Protein AF-F4L1A2-F1 (afdb_monomer_lite)

Organism: Haliscomenobacter hydrossis (strain ATCC 27775 / DSM 1100 / LMG 10767 / O) (NCBI:txid760192)

Radius of gyration: 23.1 Å; chains: 1; bounding box: 60×43×62 Å

InterPro domains:
  IPR025459 Domain of unknown function DUF4279 [PF14106] (133-249)

Foldseek 3Di:
DPQPPFFLVLLVLLLVPPPDDDLLSLLSVLQSQLLVLPPDPCSGTPVVVVVVQCVVQNVVRPCVVPDDPPPVPDVVCVSNVRSVVSLNVSQVSCCVPPVDNHSCVSVVVSSVVSSVVLLLVVPDDARAQWKKKKKKKKDLPDDQVRCCVLQVDQASDWDFDPDDPVPRRTIIMGMHMDGIGGADQQAVRLVVVVVVCVVRLVSLLVVCVVPVRIAIEIEIEHEYAPVRPDHDDDPVSVVSCVSSVYHYHYDYHYD

Secondary structure (DSSP, 8-state):
---S--BHHHHHHHHHT--S--HHHHHHHHHHHHHHT--STTTTBHHHHHHHHHHHHTTTTGGGGS--------TT-HHHHHHHHHHHHHHHHHHHHHS---HHHHHHHHHHHHHHHHHHGGGSPPPTTEEEEEEEEEESS--HHHHHHHH----SEES--S---TT-PPPEEEEEEPPPEES--HHHHHHHHHHHHGGGHHHHHHHHHH-TT-EEEEEEEEEE-GGG------HHHHHHHHHTT-EEEEEEEE-

pLDDT: mean 78.89, std 15.62, range [36.59, 96.88]

Sequence (255 aa):
MTRKISTFRSLMLLVDQDESDHVLKDIALLFESALRDWPTDNSRDIVKCIQEFKGYFGDPFTFVDGRIINIVEAPDWSWRGESGAALTEMIELSIKHYGTADFDAIVGRVLSHYEQKFLLTSKQKPISSTGFAGFDLCSSTLTKADYVQWLGLEPDEFGGTDNTEFDGTKTTIWSIRTPMTLNTVSANLIRRIVNRLVPIKDRLIALKQAHPDLNAELEVVLWSNPLDLYIDMDNETLLFLAEIGAQFRSEMFTI

Structure (mmCIF, N/CA/C/O backbone):
data_AF-F4L1A2-F1
#
_entry.id   AF-F4L1A2-F1
#
loop_
_atom_site.group_PDB
_atom_site.id
_atom_site.type_symbol
_atom_site.label_atom_id
_atom_site.label_alt_id
_atom_site.label_comp_id
_atom_site.label_asym_id
_atom_site.label_entity_id
_atom_site.label_seq_id
_atom_site.pdbx_PDB_ins_code
_atom_site.Cartn_x
_atom_site.Cartn_y
_atom_site.Cartn_z
_atom_site.occupancy
_atom_site.B_iso_or_equiv
_atom_site.auth_seq_id
_atom_site.auth_comp_id
_atom_site.auth_asym_id
_atom_site.auth_atom_id
_atom_site.pdbx_PDB_model_num
ATOM 1 N N . MET A 1 1 ? -16.389 0.750 -5.458 1.00 36.59 1 MET A N 1
ATOM 2 C CA . MET A 1 1 ? -14.973 0.377 -5.248 1.00 36.59 1 MET A CA 1
ATOM 3 C C . MET A 1 1 ? -14.901 -0.523 -4.033 1.00 36.59 1 MET A C 1
ATOM 5 O O . MET A 1 1 ? -15.542 -0.210 -3.038 1.00 36.59 1 MET A O 1
ATOM 9 N N . THR A 1 2 ? -14.182 -1.636 -4.117 1.00 50.00 2 THR A N 1
ATOM 10 C CA . THR A 1 2 ? -13.898 -2.490 -2.956 1.00 50.00 2 THR A CA 1
ATOM 11 C C . THR A 1 2 ? -12.942 -1.737 -2.031 1.00 50.00 2 THR A C 1
ATOM 13 O O . THR A 1 2 ? -11.875 -1.332 -2.494 1.00 50.00 2 THR A O 1
ATOM 16 N N . ARG A 1 3 ? -13.329 -1.499 -0.770 1.00 60.81 3 ARG A N 1
ATOM 17 C CA . ARG A 1 3 ? -12.456 -0.828 0.211 1.00 60.81 3 ARG A CA 1
ATOM 18 C C . ARG A 1 3 ? -11.231 -1.700 0.496 1.00 60.81 3 ARG A C 1
ATOM 20 O O . ARG A 1 3 ? -11.361 -2.917 0.625 1.00 60.81 3 ARG A O 1
ATOM 27 N N . LYS A 1 4 ? -10.049 -1.085 0.550 1.00 63.38 4 LYS A N 1
ATOM 28 C CA . LYS A 1 4 ? -8.771 -1.752 0.848 1.00 63.38 4 LYS A CA 1
ATOM 29 C C . LYS A 1 4 ? -8.533 -1.834 2.352 1.00 63.38 4 LYS A C 1
ATOM 31 O O . LYS A 1 4 ? -7.971 -2.823 2.815 1.00 63.38 4 LYS A O 1
ATOM 36 N N . ILE A 1 5 ? -9.017 -0.851 3.112 1.00 74.06 5 ILE A N 1
ATOM 37 C CA . ILE A 1 5 ? -9.048 -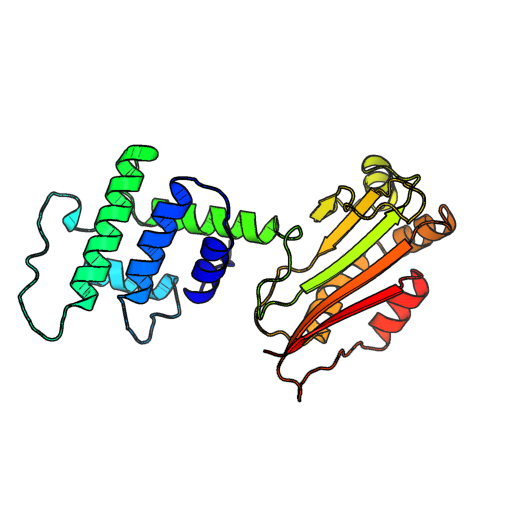0.914 4.573 1.00 74.06 5 ILE A CA 1
ATOM 38 C C . ILE A 1 5 ? -10.380 -1.542 4.990 1.00 74.06 5 ILE A C 1
ATOM 40 O O . ILE A 1 5 ? -11.441 -0.931 4.875 1.00 74.06 5 ILE A O 1
ATOM 44 N N . SER A 1 6 ? -10.319 -2.791 5.449 1.00 75.81 6 SER A N 1
ATOM 45 C CA . SER A 1 6 ? -11.481 -3.540 5.954 1.00 75.81 6 SER A CA 1
ATOM 46 C C . SER A 1 6 ? -11.332 -3.973 7.411 1.00 75.81 6 SER A C 1
ATOM 48 O O . SER A 1 6 ? -12.318 -4.368 8.026 1.00 75.81 6 SER A O 1
ATOM 50 N N . THR A 1 7 ? -10.127 -3.865 7.986 1.00 78.44 7 THR A N 1
ATOM 51 C CA . THR A 1 7 ? -9.857 -4.309 9.357 1.00 78.44 7 THR A CA 1
ATOM 52 C C . THR A 1 7 ? -9.378 -3.180 10.252 1.00 78.44 7 THR A C 1
ATOM 54 O O . THR A 1 7 ? -8.638 -2.306 9.798 1.00 78.44 7 THR A O 1
ATOM 57 N N . PHE A 1 8 ? -9.753 -3.242 11.533 1.00 80.19 8 PHE A N 1
ATOM 58 C CA . PHE A 1 8 ? -9.309 -2.300 12.567 1.00 80.19 8 PHE A CA 1
ATOM 59 C C . PHE A 1 8 ? -7.779 -2.184 12.599 1.00 80.19 8 PHE A C 1
ATOM 61 O O . PHE A 1 8 ? -7.233 -1.087 12.562 1.00 80.19 8 PHE A O 1
ATOM 68 N N . ARG A 1 9 ? -7.078 -3.325 12.551 1.00 72.31 9 ARG A N 1
ATOM 69 C CA . ARG A 1 9 ? -5.610 -3.370 12.569 1.00 72.31 9 ARG A CA 1
ATOM 70 C C . ARG A 1 9 ? -4.984 -2.641 11.378 1.00 72.31 9 ARG A C 1
ATOM 72 O O . ARG A 1 9 ? -3.946 -2.015 11.539 1.00 72.31 9 ARG A O 1
ATOM 79 N N . SER A 1 10 ? -5.589 -2.736 10.192 1.00 75.12 10 SER A N 1
ATOM 80 C CA . SER A 1 10 ? -5.097 -2.023 9.008 1.00 75.12 10 SER A CA 1
ATOM 81 C C . SER A 1 10 ? -5.222 -0.510 9.157 1.00 75.12 10 SER A C 1
ATOM 83 O O . SER A 1 10 ? -4.332 0.195 8.705 1.00 75.12 10 SER A O 1
ATOM 85 N N . LEU A 1 11 ? -6.302 -0.021 9.773 1.00 83.81 11 LEU A N 1
ATOM 86 C CA . LEU A 1 11 ? -6.476 1.407 10.034 1.00 83.81 11 LEU A CA 1
ATOM 87 C C . LEU A 1 11 ? -5.467 1.902 11.082 1.00 83.81 11 LEU A C 1
ATOM 89 O O . LEU A 1 11 ? -4.688 2.792 10.762 1.00 83.81 11 LEU A O 1
ATOM 93 N N . MET A 1 12 ? -5.396 1.220 12.232 1.00 82.62 12 MET A N 1
ATOM 94 C CA . MET A 1 12 ? -4.475 1.520 13.342 1.00 82.62 12 MET A CA 1
ATOM 95 C C . MET A 1 12 ? -3.031 1.701 12.886 1.00 82.62 12 MET A C 1
ATOM 97 O O . MET A 1 12 ? -2.395 2.711 13.163 1.00 82.62 12 MET A O 1
ATOM 101 N N . LEU A 1 13 ? -2.530 0.753 12.092 1.00 75.38 13 LEU A N 1
ATOM 102 C CA . LEU A 1 13 ? -1.166 0.831 11.575 1.00 75.38 13 LEU A CA 1
ATOM 103 C C . LEU A 1 13 ? -0.931 2.063 10.691 1.00 75.38 13 LEU A C 1
ATOM 105 O O . LEU A 1 13 ? 0.159 2.620 10.713 1.00 75.38 13 LEU A O 1
ATOM 109 N N . LEU A 1 14 ? -1.920 2.484 9.900 1.00 78.75 14 LEU A N 1
ATOM 110 C CA . LEU A 1 14 ? -1.773 3.622 8.991 1.00 78.75 14 LEU A CA 1
ATOM 111 C C . LEU A 1 14 ? -1.832 4.963 9.721 1.00 78.75 14 LEU A C 1
ATOM 113 O O . LEU A 1 14 ? -1.151 5.904 9.314 1.00 78.75 14 LEU A O 1
ATOM 117 N N . VAL A 1 15 ? -2.626 5.046 10.787 1.00 84.75 15 VAL A N 1
ATOM 118 C CA . VAL A 1 15 ? -2.729 6.241 11.630 1.00 84.75 15 VAL A CA 1
ATOM 119 C C . VAL A 1 15 ? -1.498 6.388 12.524 1.00 84.75 15 VAL A C 1
ATOM 121 O O . VAL A 1 15 ? -0.966 7.492 12.634 1.00 84.75 15 VAL A O 1
ATOM 124 N N . ASP A 1 16 ? -0.983 5.294 13.094 1.00 78.12 16 ASP A N 1
ATOM 125 C CA . ASP A 1 16 ? 0.233 5.302 13.925 1.00 78.12 16 ASP A CA 1
ATOM 126 C C . ASP A 1 16 ? 1.466 5.808 13.157 1.00 78.12 16 ASP A C 1
ATOM 128 O O . ASP A 1 16 ? 2.334 6.478 13.717 1.00 78.12 16 ASP A O 1
ATOM 132 N N . GLN A 1 17 ? 1.541 5.513 11.859 1.00 70.62 17 GLN A N 1
ATOM 133 C CA . GLN A 1 17 ? 2.626 5.959 10.977 1.00 70.62 17 GLN A CA 1
ATOM 134 C C . GLN A 1 17 ? 2.462 7.371 10.433 1.00 70.62 17 GLN A C 1
ATOM 136 O O . GLN A 1 17 ? 3.354 7.909 9.770 1.00 70.62 17 GLN A O 1
ATOM 141 N N . ASP A 1 18 ? 1.306 7.972 10.665 1.00 77.81 18 ASP A N 1
ATOM 142 C CA . ASP A 1 18 ? 1.049 9.322 10.238 1.00 77.81 18 ASP A CA 1
ATOM 143 C C . ASP A 1 18 ? 1.837 10.315 11.096 1.00 77.81 18 ASP A C 1
ATOM 145 O O . ASP A 1 18 ? 1.365 10.761 12.132 1.00 77.81 18 ASP A O 1
ATOM 149 N N . GLU A 1 19 ? 3.042 10.702 10.684 1.00 77.75 19 GLU A N 1
ATOM 150 C CA . GLU A 1 19 ? 3.820 11.713 11.416 1.00 77.75 19 GLU A CA 1
ATOM 151 C C . GLU A 1 19 ? 3.272 13.141 11.250 1.00 77.75 19 GLU A C 1
ATOM 153 O O . GLU A 1 19 ? 3.708 14.053 11.954 1.00 77.75 19 GLU A O 1
ATOM 158 N N . SER A 1 20 ? 2.324 13.361 10.330 1.00 77.31 20 SER A N 1
ATOM 159 C CA . SER A 1 20 ? 1.751 14.687 10.126 1.00 77.31 20 SER A CA 1
ATOM 160 C C . SER A 1 20 ? 0.711 15.026 11.188 1.00 77.31 20 SER A C 1
ATOM 162 O O . SER A 1 20 ? -0.132 14.213 11.562 1.00 77.31 20 SER A O 1
ATOM 164 N N . ASP A 1 21 ? 0.777 16.267 11.659 1.00 84.44 21 ASP A N 1
ATOM 165 C CA . ASP A 1 21 ? -0.201 16.835 12.574 1.00 84.44 21 ASP A CA 1
ATOM 166 C C . ASP A 1 21 ? -1.349 17.454 11.767 1.00 84.44 21 ASP A C 1
ATOM 168 O O . ASP A 1 21 ? -1.186 18.481 11.098 1.00 84.44 21 ASP A O 1
ATOM 172 N N . HIS A 1 22 ? -2.500 16.780 11.756 1.00 89.88 22 HIS A N 1
ATOM 173 C CA . HIS A 1 22 ? -3.708 17.276 11.113 1.00 89.88 22 HIS A CA 1
ATOM 174 C C . HIS A 1 22 ? -4.974 16.704 11.750 1.00 89.88 22 HIS A C 1
ATOM 176 O O . HIS A 1 22 ? -5.036 15.535 12.122 1.00 89.88 22 HIS A O 1
ATOM 182 N N . VAL A 1 23 ? -6.048 17.494 11.728 1.00 93.94 23 VAL A N 1
ATOM 183 C CA . VAL A 1 23 ? -7.336 17.161 12.364 1.00 93.94 23 VAL A CA 1
ATOM 184 C C . VAL A 1 23 ? -7.906 15.810 11.922 1.00 93.94 23 VAL A C 1
ATOM 186 O O . VAL A 1 23 ? -8.538 15.109 12.704 1.00 93.94 23 VAL A O 1
ATOM 189 N N . LEU A 1 24 ? -7.684 15.398 10.670 1.00 94.12 24 LEU A N 1
ATOM 190 C CA . LEU A 1 24 ? -8.191 14.110 10.191 1.00 94.12 24 LEU A CA 1
ATOM 191 C C . LEU A 1 24 ? -7.527 12.906 10.886 1.00 94.12 24 LEU A C 1
ATOM 193 O O . LEU A 1 24 ? -8.138 11.842 10.944 1.00 94.12 24 LEU A O 1
ATOM 197 N N . LYS A 1 25 ? -6.321 13.088 11.440 1.00 94.06 25 LYS A N 1
ATOM 198 C CA . LYS A 1 25 ? -5.608 12.084 12.233 1.00 94.06 25 LYS A CA 1
ATOM 199 C C . LYS A 1 25 ? -6.257 11.965 13.605 1.00 94.06 25 LYS A C 1
ATOM 201 O O . LYS A 1 25 ? -6.551 10.858 14.028 1.00 94.06 25 LYS A O 1
ATOM 206 N N . ASP A 1 26 ? -6.577 13.089 14.242 1.00 95.88 26 ASP A N 1
ATOM 207 C CA . ASP A 1 26 ? -7.299 13.109 15.521 1.00 95.88 26 ASP A CA 1
ATOM 208 C C . ASP A 1 26 ? -8.668 12.423 15.401 1.00 95.88 26 ASP A C 1
ATOM 210 O O . ASP A 1 26 ? -9.024 11.573 16.213 1.00 95.88 26 ASP A O 1
ATOM 214 N N . ILE A 1 27 ? -9.408 12.713 14.323 1.00 96.69 27 ILE A N 1
ATOM 215 C CA . ILE A 1 27 ? -10.672 12.029 14.002 1.00 96.69 27 ILE A CA 1
ATOM 216 C C . ILE A 1 27 ? -10.451 10.517 13.827 1.00 96.69 27 ILE A C 1
ATOM 218 O O . ILE A 1 27 ? -11.267 9.719 14.287 1.00 96.69 27 ILE A O 1
ATOM 222 N N . ALA A 1 28 ? -9.365 10.106 13.169 1.00 94.88 28 ALA A N 1
ATOM 223 C CA . ALA A 1 28 ? -9.060 8.694 12.964 1.00 94.88 28 ALA A CA 1
ATOM 224 C C . ALA A 1 28 ? -8.672 7.977 14.268 1.00 94.88 28 ALA A C 1
ATOM 226 O O . ALA A 1 28 ? -9.163 6.878 14.511 1.00 94.88 28 ALA A O 1
ATOM 227 N N . LEU A 1 29 ? -7.888 8.618 15.140 1.00 94.44 29 LEU A N 1
ATOM 228 C CA . LEU A 1 29 ? -7.539 8.107 16.470 1.00 94.44 29 LEU A CA 1
ATOM 229 C C . LEU A 1 29 ? -8.781 7.919 17.355 1.00 94.44 29 LEU A C 1
ATOM 231 O O . LEU A 1 29 ? -8.894 6.918 18.064 1.00 94.44 29 LEU A O 1
ATOM 235 N N . LEU A 1 30 ? -9.744 8.843 17.283 1.00 95.31 30 LEU A N 1
ATOM 236 C CA . LEU A 1 30 ? -11.030 8.707 17.975 1.00 95.31 30 LEU A CA 1
ATOM 237 C C . LEU A 1 30 ? -11.838 7.526 17.426 1.00 95.31 30 LEU A C 1
ATOM 239 O O . LEU A 1 30 ? -12.376 6.730 18.197 1.00 95.31 30 LEU A O 1
ATOM 243 N N . PHE A 1 31 ? -11.870 7.355 16.102 1.00 94.50 31 PHE A N 1
ATOM 244 C CA . PHE A 1 31 ? -12.521 6.198 15.490 1.00 94.50 31 PHE A CA 1
ATOM 245 C C . PHE A 1 31 ? -11.855 4.875 15.900 1.00 94.50 31 PHE A C 1
ATOM 247 O O . PHE A 1 31 ? -12.540 3.895 16.187 1.00 94.50 31 PHE A O 1
ATOM 254 N N . GLU A 1 32 ? -10.527 4.841 15.990 1.00 91.62 32 GLU A N 1
ATOM 255 C CA . GLU A 1 32 ? -9.784 3.678 16.475 1.00 91.62 32 GLU A CA 1
ATOM 256 C C . GLU A 1 32 ? -10.046 3.365 17.938 1.00 91.62 32 GLU A C 1
ATOM 258 O O . GLU A 1 32 ? -10.203 2.190 18.270 1.00 91.62 32 GLU A O 1
ATOM 263 N N . SER A 1 33 ? -10.135 4.380 18.805 1.00 89.56 33 SER A N 1
ATOM 264 C CA . SER A 1 33 ? -10.542 4.151 20.193 1.00 89.56 33 SER A CA 1
ATOM 265 C C . SER A 1 33 ? -11.932 3.542 20.238 1.00 89.56 33 SER A C 1
ATOM 267 O O . SER A 1 33 ? -12.116 2.508 20.868 1.00 89.56 33 SER A O 1
ATOM 269 N N . ALA A 1 34 ? -12.879 4.090 19.472 1.00 90.12 34 ALA A N 1
ATOM 270 C CA . ALA A 1 34 ? -14.227 3.546 19.415 1.00 90.12 34 ALA A CA 1
ATOM 271 C C . ALA A 1 34 ? -14.256 2.074 18.985 1.00 90.12 34 ALA A C 1
ATOM 273 O O . ALA A 1 34 ? -15.012 1.292 19.557 1.00 90.12 34 ALA A O 1
ATOM 274 N N . LEU A 1 35 ? -13.437 1.687 18.001 1.00 88.88 35 LEU A N 1
ATOM 275 C CA . LEU A 1 35 ? -13.317 0.302 17.537 1.00 88.88 35 LEU A CA 1
ATOM 276 C C . LEU A 1 35 ? -12.639 -0.609 18.572 1.00 88.88 35 LEU A C 1
ATOM 278 O O . LEU A 1 35 ? -13.077 -1.741 18.767 1.00 88.88 35 LEU A O 1
ATOM 282 N N . ARG A 1 36 ? -11.583 -0.127 19.235 1.00 85.25 36 ARG A N 1
ATOM 283 C CA . ARG A 1 36 ? -10.849 -0.857 20.281 1.00 85.25 36 ARG A CA 1
ATOM 284 C C . ARG A 1 36 ? -11.723 -1.122 21.502 1.00 85.25 36 ARG A C 1
ATOM 286 O O . ARG A 1 36 ? -11.714 -2.232 22.030 1.00 85.25 36 ARG A O 1
ATOM 293 N N . ASP A 1 37 ? -12.499 -0.122 21.895 1.00 82.62 37 ASP A N 1
ATOM 294 C CA . ASP A 1 37 ? -13.394 -0.166 23.046 1.00 82.62 37 ASP A CA 1
ATOM 295 C C . ASP A 1 37 ? -14.724 -0.860 22.682 1.00 82.62 37 ASP A C 1
ATOM 297 O O . ASP A 1 37 ? -15.662 -0.876 23.467 1.00 82.62 37 ASP A O 1
ATOM 301 N N . TRP A 1 38 ? -14.830 -1.484 21.500 1.00 85.00 38 TRP A N 1
ATOM 302 C CA . TRP A 1 38 ? -15.988 -2.275 21.075 1.00 85.00 38 TRP A CA 1
ATOM 303 C C . TRP A 1 38 ? -15.630 -3.766 20.910 1.00 85.00 38 TRP A C 1
ATOM 305 O O . TRP A 1 38 ? -15.553 -4.266 19.784 1.00 85.00 38 TRP A O 1
ATOM 315 N N . PRO A 1 39 ? -15.389 -4.509 22.014 1.00 71.00 39 PRO A N 1
ATOM 316 C CA . PRO A 1 39 ? -14.901 -5.889 22.003 1.00 71.00 39 PRO A CA 1
ATOM 317 C C . PRO A 1 39 ? -15.992 -6.904 21.618 1.00 71.00 39 PRO A C 1
ATOM 319 O O . PRO A 1 39 ? -16.377 -7.765 22.408 1.00 71.00 39 PRO A O 1
ATOM 322 N N . THR A 1 40 ? -16.503 -6.818 20.392 1.00 74.12 40 THR A N 1
ATOM 323 C CA . THR A 1 40 ? -17.384 -7.834 19.803 1.00 74.12 40 THR A CA 1
ATOM 324 C C . THR A 1 40 ? -16.583 -8.830 18.966 1.00 74.12 40 THR A C 1
ATOM 326 O O . THR A 1 40 ? -15.440 -8.571 18.574 1.00 74.12 40 THR A O 1
ATOM 329 N N . ASP A 1 41 ? -17.187 -9.973 18.630 1.00 69.06 41 ASP A N 1
ATOM 330 C CA . ASP A 1 41 ? -16.589 -10.958 17.712 1.00 69.06 41 ASP A CA 1
ATOM 331 C C . ASP A 1 41 ? -16.263 -10.351 16.334 1.00 69.06 41 ASP A C 1
ATOM 333 O O . ASP A 1 41 ? -15.411 -10.850 15.594 1.00 69.06 41 ASP A O 1
ATOM 337 N N . ASN A 1 42 ? -16.919 -9.235 16.004 1.00 72.12 42 ASN A N 1
ATOM 338 C CA . ASN A 1 42 ? -16.740 -8.485 14.774 1.00 72.12 42 ASN A CA 1
ATOM 339 C C . ASN A 1 42 ? -15.735 -7.331 14.886 1.00 72.12 42 ASN A C 1
ATOM 341 O O . ASN A 1 42 ? -15.447 -6.730 13.857 1.00 72.12 42 ASN A O 1
ATOM 345 N N . SER A 1 43 ? -15.139 -7.077 16.061 1.00 63.31 43 SER A N 1
ATOM 346 C CA . SER A 1 43 ? -14.162 -5.997 16.339 1.00 63.31 43 SER A CA 1
ATOM 347 C C . SER A 1 43 ? -13.007 -5.891 15.333 1.00 63.31 43 SER A C 1
ATOM 349 O O . SER A 1 43 ? -12.373 -4.848 15.179 1.00 63.31 43 SER A O 1
ATOM 351 N N . ARG A 1 44 ? -12.723 -6.979 14.611 1.00 71.06 44 ARG A N 1
ATOM 352 C CA . ARG A 1 44 ? -11.692 -7.032 13.572 1.00 71.06 44 ARG A CA 1
ATOM 353 C C . ARG A 1 44 ? -12.136 -6.474 12.222 1.00 71.06 44 ARG A C 1
ATOM 355 O O . ARG A 1 44 ? -11.259 -6.130 11.439 1.00 71.06 44 ARG A O 1
ATOM 362 N N . ASP A 1 45 ? -13.431 -6.400 11.935 1.00 82.94 45 ASP A N 1
ATOM 363 C CA . ASP A 1 45 ? -14.010 -5.976 10.656 1.00 82.94 45 ASP A CA 1
ATOM 364 C C . ASP A 1 45 ? -14.726 -4.631 10.825 1.00 82.94 45 ASP A C 1
ATOM 366 O O . ASP A 1 45 ? -15.772 -4.532 11.467 1.00 82.94 45 ASP A O 1
ATOM 370 N N . ILE A 1 46 ? -14.166 -3.587 10.214 1.00 86.88 46 ILE A N 1
ATOM 371 C CA . ILE A 1 46 ? -14.666 -2.215 10.357 1.00 86.88 46 ILE A CA 1
ATOM 372 C C . ILE A 1 46 ? -16.099 -2.088 9.834 1.00 86.88 46 ILE A C 1
ATOM 374 O O . ILE A 1 46 ? -16.905 -1.372 10.423 1.00 86.88 46 ILE A O 1
ATOM 378 N N . VAL A 1 47 ? -16.440 -2.781 8.744 1.00 86.69 47 VAL A N 1
ATOM 379 C CA . VAL A 1 47 ? -17.777 -2.685 8.141 1.00 86.69 47 VAL A CA 1
ATOM 380 C C . VAL A 1 47 ? -18.818 -3.271 9.084 1.00 86.69 47 VAL A C 1
ATOM 382 O O . VAL A 1 47 ? -19.889 -2.690 9.257 1.00 86.69 47 VAL A O 1
ATOM 385 N N . LYS A 1 48 ? -18.492 -4.391 9.730 1.00 86.56 48 LYS A N 1
ATOM 386 C CA . LYS A 1 48 ? -19.381 -5.001 10.719 1.00 86.56 48 LYS A CA 1
ATOM 387 C C . LYS A 1 48 ? -19.487 -4.155 11.986 1.00 86.56 48 LYS A C 1
ATOM 389 O O . LYS A 1 48 ? -20.601 -3.941 12.450 1.00 86.56 48 LYS A O 1
ATOM 394 N N . CYS A 1 49 ? -18.385 -3.597 12.492 1.00 88.25 49 CYS A N 1
ATOM 395 C CA . CYS A 1 49 ? -18.437 -2.676 13.633 1.00 88.25 49 CYS A CA 1
ATOM 396 C C . CYS A 1 49 ? -19.305 -1.448 13.347 1.00 88.25 49 CYS A C 1
ATOM 398 O O . CYS A 1 49 ? -20.114 -1.064 14.181 1.00 88.25 49 CYS A O 1
ATOM 400 N N . ILE A 1 50 ? -19.202 -0.861 12.151 1.00 89.69 50 ILE A N 1
ATOM 401 C CA . ILE A 1 50 ? -20.060 0.258 11.729 1.00 89.69 50 ILE A CA 1
ATOM 402 C C . ILE A 1 50 ? -21.542 -0.129 11.794 1.00 89.69 50 ILE A C 1
ATOM 404 O O . ILE A 1 50 ? -22.360 0.646 12.287 1.00 89.69 50 ILE A O 1
ATOM 408 N N . GLN A 1 51 ? -21.895 -1.327 11.320 1.00 89.25 51 GLN A N 1
ATOM 409 C CA . GLN A 1 51 ? -23.269 -1.828 11.395 1.00 89.25 51 GLN A CA 1
ATOM 410 C C . GLN A 1 51 ? -23.726 -2.025 12.845 1.00 89.25 51 GLN A C 1
ATOM 412 O O . GLN A 1 51 ? -24.864 -1.695 13.171 1.00 89.25 51 GLN A O 1
ATOM 417 N N . GLU A 1 52 ? -22.851 -2.515 13.722 1.00 88.38 52 GLU A N 1
ATOM 418 C CA . GLU A 1 52 ? -23.146 -2.669 15.149 1.00 88.38 52 GLU A CA 1
ATOM 419 C C . GLU A 1 52 ? -23.318 -1.325 15.859 1.00 88.38 52 GLU A C 1
ATOM 421 O O . GLU A 1 52 ? -24.281 -1.158 16.607 1.00 88.38 52 GLU A O 1
ATOM 426 N N . PHE A 1 53 ? -22.450 -0.347 15.582 1.00 88.75 53 PHE A N 1
ATOM 427 C CA . PHE A 1 53 ? -22.587 1.012 16.101 1.00 88.75 53 PHE A CA 1
ATOM 428 C C . PHE A 1 53 ? -23.925 1.613 15.696 1.00 88.75 53 PHE A C 1
ATOM 430 O O . PHE A 1 53 ? -24.656 2.097 16.552 1.00 88.75 53 PHE A O 1
ATOM 437 N N . LYS A 1 54 ? -24.292 1.514 14.416 1.00 87.62 54 LYS A N 1
ATOM 438 C CA . LYS A 1 54 ? -25.592 1.982 13.922 1.00 87.62 54 LYS A CA 1
ATOM 439 C C . LYS A 1 54 ? -26.765 1.236 14.552 1.00 87.62 54 LYS A C 1
ATOM 441 O O . LYS A 1 54 ? -27.780 1.841 14.884 1.00 87.62 54 LYS A O 1
ATOM 446 N N . GLY A 1 55 ? -26.626 -0.071 14.765 1.00 85.25 55 GLY A N 1
ATOM 447 C CA . GLY A 1 55 ? -27.637 -0.878 15.445 1.00 85.25 55 GLY A CA 1
ATOM 448 C C . GLY A 1 55 ? -27.842 -0.479 16.908 1.00 85.25 55 GLY A C 1
ATOM 449 O O . GLY A 1 55 ? -28.966 -0.537 17.401 1.00 85.25 55 GLY A O 1
ATOM 450 N N . TYR A 1 56 ? -26.777 -0.061 1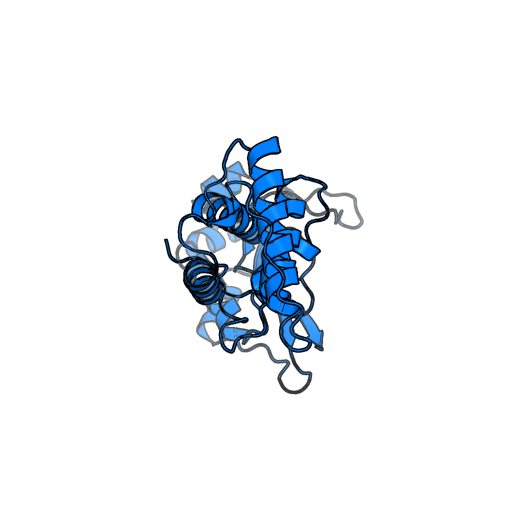7.597 1.00 84.75 56 TYR A N 1
ATOM 451 C CA . TYR A 1 56 ? -26.822 0.291 19.015 1.00 84.75 56 TYR A CA 1
ATOM 452 C C . TYR A 1 56 ? -27.131 1.774 19.271 1.00 84.75 56 TYR A C 1
ATOM 454 O O . TYR A 1 56 ? -27.987 2.095 20.091 1.00 84.75 56 TYR A O 1
ATOM 462 N N . PHE A 1 57 ? -26.450 2.679 18.569 1.00 81.81 57 PHE A N 1
ATOM 463 C CA . PHE A 1 57 ? -26.556 4.129 18.743 1.00 81.81 57 PHE A CA 1
ATOM 464 C C . PHE A 1 57 ? -27.596 4.790 17.818 1.00 81.81 57 PHE A C 1
ATOM 466 O O . PHE A 1 57 ? -27.932 5.962 18.014 1.00 81.81 57 PHE A O 1
ATOM 473 N N . GLY A 1 58 ? -28.135 4.053 16.844 1.00 80.19 58 GLY A N 1
ATOM 474 C CA . GLY A 1 58 ? -29.090 4.532 15.838 1.00 80.19 58 GLY A CA 1
ATOM 475 C C . GLY A 1 58 ? -28.428 4.935 14.519 1.00 80.19 58 GLY A C 1
ATOM 476 O O . GLY A 1 58 ? -27.211 4.936 14.408 1.00 80.19 58 GLY A O 1
ATOM 477 N N . ASP A 1 59 ? -29.223 5.267 13.503 1.00 78.75 59 ASP A N 1
ATOM 478 C CA . ASP A 1 59 ? -28.747 5.788 12.212 1.00 78.75 59 ASP A CA 1
ATOM 479 C C . ASP A 1 59 ? -29.747 6.845 11.691 1.00 78.75 59 ASP A C 1
ATOM 481 O O . ASP A 1 59 ? -30.838 6.468 11.249 1.00 78.75 59 ASP A O 1
ATOM 485 N N . PRO A 1 60 ? -29.455 8.160 11.801 1.00 72.94 60 PRO A N 1
ATOM 486 C CA . PRO A 1 60 ? -28.223 8.759 12.326 1.00 72.94 60 PRO A CA 1
ATOM 487 C C . PRO A 1 60 ? -28.049 8.536 13.838 1.00 72.94 60 PRO A C 1
ATOM 489 O O . PRO A 1 60 ? -29.006 8.244 14.557 1.00 72.94 60 PRO A O 1
ATOM 492 N N . PHE A 1 61 ? -26.815 8.680 14.326 1.00 77.19 61 PHE A N 1
ATOM 493 C CA . PHE A 1 61 ? -26.475 8.482 15.737 1.00 77.19 61 PHE A CA 1
ATOM 494 C C . PHE A 1 61 ? -27.314 9.405 16.634 1.00 77.19 61 PHE A C 1
ATOM 496 O O . PHE A 1 61 ? -27.282 10.629 16.518 1.00 77.19 61 PHE A O 1
ATOM 503 N N . THR A 1 62 ? -28.080 8.809 17.547 1.00 62.94 62 THR A N 1
ATOM 504 C CA . THR A 1 62 ? -29.127 9.498 18.327 1.00 62.94 62 THR A CA 1
ATOM 505 C C . THR A 1 62 ? -28.598 10.438 19.414 1.00 62.94 62 THR A C 1
ATOM 507 O O . THR A 1 62 ? -29.371 11.197 20.001 1.00 62.94 62 THR A O 1
ATOM 510 N N . PHE A 1 63 ? -27.288 10.430 19.672 1.00 66.44 63 PHE A N 1
ATOM 511 C CA . PHE A 1 63 ? -26.633 11.325 20.629 1.00 66.44 63 PHE A CA 1
ATOM 512 C C . PHE A 1 63 ? -26.241 12.689 20.032 1.00 66.44 63 PHE A C 1
ATOM 514 O O . PHE A 1 63 ? -25.905 13.600 20.784 1.00 66.44 63 PHE A O 1
ATOM 521 N N . VAL A 1 64 ? -26.363 12.877 18.710 1.00 51.75 64 VAL A N 1
ATOM 522 C CA . VAL A 1 64 ? -26.039 14.146 18.021 1.00 51.75 64 VAL A CA 1
ATOM 523 C C . VAL A 1 64 ? -27.032 15.283 18.366 1.00 51.75 64 VAL A C 1
ATOM 525 O O . VAL A 1 64 ? -26.742 16.448 18.124 1.00 51.75 64 VAL A O 1
ATOM 528 N N . ASP A 1 65 ? -28.145 14.974 19.045 1.00 42.53 65 ASP A N 1
ATOM 529 C CA . ASP A 1 65 ? -29.163 15.933 19.520 1.00 42.53 65 ASP A CA 1
ATOM 530 C C . ASP A 1 65 ? -29.074 16.257 21.033 1.00 42.53 65 ASP A C 1
ATOM 532 O O . ASP A 1 65 ? -30.067 16.598 21.682 1.00 42.53 65 ASP A O 1
ATOM 536 N N . GLY A 1 66 ? -27.887 16.151 21.641 1.00 42.62 66 GLY A N 1
ATOM 537 C CA . GLY A 1 66 ? -27.662 16.624 23.016 1.00 42.62 66 GLY A CA 1
ATOM 538 C C . GLY A 1 66 ? -28.249 15.729 24.113 1.00 42.62 66 GLY A C 1
ATOM 539 O O . GLY A 1 66 ? -28.496 16.182 25.233 1.00 42.62 66 GLY A O 1
ATOM 540 N N . ARG A 1 67 ? -28.461 14.441 23.826 1.00 41.62 67 ARG A N 1
ATOM 541 C CA . ARG A 1 67 ? -28.805 13.451 24.851 1.00 41.62 67 ARG A CA 1
ATOM 542 C C . ARG A 1 67 ? -27.538 12.754 25.310 1.00 41.62 67 ARG A C 1
ATOM 544 O O . ARG A 1 67 ? -27.061 11.824 24.669 1.00 41.62 67 ARG A O 1
ATOM 551 N N . ILE A 1 68 ? -27.034 13.240 26.443 1.00 46.50 68 ILE A N 1
ATOM 552 C CA . ILE A 1 68 ? -26.115 12.541 27.341 1.00 46.50 68 ILE A CA 1
ATOM 553 C C . ILE A 1 68 ? -26.486 11.058 27.332 1.00 46.50 68 ILE A C 1
ATOM 555 O O . ILE A 1 68 ? -27.634 10.704 27.622 1.00 46.50 68 ILE A O 1
ATOM 559 N N . ILE A 1 69 ? -25.526 10.200 26.979 1.00 47.38 69 ILE A N 1
ATOM 560 C CA . ILE A 1 69 ? -25.633 8.772 27.250 1.00 47.38 69 ILE A CA 1
ATOM 561 C C . ILE A 1 69 ? -25.883 8.702 28.754 1.00 47.38 69 ILE A C 1
ATOM 563 O O . ILE A 1 69 ? -24.998 9.032 29.542 1.00 47.38 69 ILE A O 1
ATOM 567 N N . ASN A 1 70 ? -27.098 8.333 29.167 1.00 41.69 70 ASN A N 1
ATOM 568 C CA . ASN A 1 70 ? -27.291 7.781 30.497 1.00 41.69 70 ASN A CA 1
ATOM 569 C C . ASN A 1 70 ? -26.433 6.521 30.497 1.00 41.69 70 ASN A C 1
ATOM 571 O O . ASN A 1 70 ? -26.888 5.456 30.078 1.00 41.69 70 ASN A O 1
ATOM 575 N N . ILE A 1 71 ? -25.162 6.681 30.867 1.00 47.06 71 ILE A N 1
ATOM 576 C CA . ILE A 1 71 ? -24.274 5.592 31.218 1.00 47.06 71 ILE A CA 1
ATOM 577 C C . ILE A 1 71 ? -24.961 5.016 32.442 1.00 47.06 71 ILE A C 1
ATOM 579 O O . ILE A 1 71 ? -24.821 5.517 33.554 1.00 47.06 71 ILE A O 1
ATOM 583 N N . VAL A 1 72 ? -25.841 4.047 32.205 1.00 40.28 72 VAL A N 1
ATOM 584 C CA . VAL A 1 72 ? -26.353 3.198 33.262 1.00 40.28 72 VAL A CA 1
ATOM 585 C C . VAL A 1 72 ? -25.091 2.654 33.908 1.00 40.28 72 VAL A C 1
ATOM 587 O O . VAL A 1 72 ? -24.312 1.983 33.233 1.00 40.28 72 VAL A O 1
ATOM 590 N N . GLU A 1 73 ? -24.859 3.035 35.164 1.00 41.94 73 GLU A N 1
ATOM 591 C CA . GLU A 1 73 ? -23.805 2.518 36.035 1.00 41.94 73 GLU A CA 1
ATOM 592 C C . GLU A 1 73 ? -24.041 1.013 36.236 1.00 41.94 73 GLU A C 1
ATOM 594 O O . GLU A 1 73 ? -24.484 0.545 37.281 1.00 41.94 73 GLU A O 1
ATOM 599 N N . ALA A 1 74 ? -23.829 0.238 35.180 1.00 43.97 74 ALA A N 1
ATOM 600 C CA . ALA A 1 74 ? -23.788 -1.201 35.203 1.00 43.97 74 ALA A CA 1
ATOM 601 C C . ALA A 1 74 ? -22.300 -1.566 35.139 1.00 43.97 74 ALA A C 1
ATOM 603 O O . ALA A 1 74 ? -21.647 -1.253 34.139 1.00 43.97 74 ALA A O 1
ATOM 604 N N . PRO A 1 75 ? -21.745 -2.204 36.183 1.00 46.09 75 PRO A N 1
ATOM 605 C CA . PRO A 1 75 ? -20.305 -2.437 36.315 1.00 46.09 75 PRO A CA 1
ATOM 606 C C . PRO A 1 75 ? -19.691 -3.295 35.192 1.00 46.09 75 PRO A C 1
ATOM 608 O O . PRO A 1 75 ? -18.473 -3.335 35.067 1.00 46.09 75 PRO A O 1
ATOM 611 N N . ASP A 1 76 ? -20.514 -3.901 34.328 1.00 50.84 76 ASP A N 1
ATOM 612 C CA . ASP A 1 76 ? -20.083 -4.773 33.228 1.00 50.84 76 ASP A CA 1
ATOM 613 C C . ASP A 1 76 ? -20.105 -4.104 31.825 1.00 50.84 76 ASP A C 1
ATOM 615 O O . ASP A 1 76 ? -19.894 -4.782 30.819 1.00 50.84 76 ASP A O 1
ATOM 619 N N . TRP A 1 77 ? -20.402 -2.795 31.715 1.00 56.78 77 TRP A N 1
ATOM 620 C CA . TRP A 1 77 ? -20.769 -2.140 30.436 1.00 56.78 77 TRP A CA 1
ATOM 621 C C . TRP A 1 77 ? -19.925 -0.897 30.071 1.00 56.78 77 TRP A C 1
ATOM 623 O O . TRP A 1 77 ? -20.369 -0.079 29.262 1.00 56.78 77 TRP A O 1
ATOM 633 N N . SER A 1 78 ? -18.713 -0.740 30.626 1.00 67.50 78 SER A N 1
ATOM 634 C CA . SER A 1 78 ? -17.871 0.465 30.432 1.00 67.50 78 SER A CA 1
ATOM 635 C C . SER A 1 78 ? -17.498 0.731 28.968 1.00 67.50 78 SER A C 1
ATOM 637 O O . SER A 1 78 ? -17.565 1.864 28.498 1.00 67.50 78 SER A O 1
ATOM 639 N N . TRP A 1 79 ? -17.212 -0.334 28.221 1.00 69.75 79 TRP A N 1
ATOM 640 C CA . TRP A 1 79 ? -16.679 -0.283 26.860 1.00 69.75 79 TRP A CA 1
ATOM 641 C C . TRP A 1 79 ? -17.642 0.382 25.857 1.00 69.75 79 TRP A C 1
ATOM 643 O O . TRP A 1 79 ? -17.230 1.138 24.981 1.00 69.75 79 TRP A O 1
ATOM 653 N N . ARG A 1 80 ? -18.962 0.221 26.039 1.00 77.00 80 ARG A N 1
ATOM 654 C CA . ARG A 1 80 ? -19.963 0.904 25.193 1.00 77.00 80 ARG A CA 1
ATOM 655 C C . ARG A 1 80 ? -20.005 2.407 25.434 1.00 77.00 80 ARG A C 1
ATOM 657 O O . ARG A 1 80 ? -20.261 3.163 24.500 1.00 77.00 80 ARG A O 1
ATOM 664 N N . GLY A 1 81 ? -19.803 2.822 26.684 1.00 75.75 81 GLY A N 1
ATOM 665 C CA . GLY A 1 81 ? -19.731 4.231 27.059 1.00 75.75 81 GLY A CA 1
ATOM 666 C C . GLY A 1 81 ? -18.471 4.886 26.503 1.00 75.75 81 GLY A C 1
ATOM 667 O O . GLY A 1 81 ? -18.564 5.952 25.907 1.00 75.75 81 GLY A O 1
ATOM 668 N N . GLU A 1 82 ? -17.328 4.211 26.629 1.00 79.94 82 GLU A N 1
ATOM 669 C CA . GLU A 1 82 ? -16.035 4.654 26.087 1.00 79.94 82 GLU A CA 1
ATOM 670 C C . GLU A 1 82 ? -16.082 4.777 24.558 1.00 79.94 82 GLU A C 1
ATOM 672 O O . GLU A 1 82 ? -15.777 5.835 24.007 1.00 79.94 82 GLU A O 1
ATOM 677 N N . SER A 1 83 ? -16.598 3.748 23.879 1.00 86.00 83 SER A N 1
ATOM 678 C CA . SER A 1 83 ? -16.780 3.774 22.428 1.00 86.00 83 SER A CA 1
ATOM 679 C C . SER A 1 83 ? -17.745 4.879 21.981 1.00 86.00 83 SER A C 1
ATOM 681 O O . SER A 1 83 ? -17.447 5.639 21.060 1.00 86.00 83 SER A O 1
ATOM 683 N N . GLY A 1 84 ? -18.877 5.044 22.676 1.00 85.25 84 GLY A N 1
ATOM 684 C CA . GLY A 1 84 ? -19.841 6.109 22.390 1.00 85.25 84 GLY A CA 1
ATOM 685 C C . GLY A 1 84 ? -19.280 7.518 22.609 1.00 85.25 84 GLY A C 1
ATOM 686 O O . GLY A 1 84 ? -19.552 8.416 21.808 1.00 85.25 84 GLY A O 1
ATOM 687 N N . ALA A 1 85 ? -18.469 7.719 23.650 1.00 84.31 85 ALA A N 1
ATOM 688 C CA . ALA A 1 85 ? -17.797 8.989 23.913 1.00 84.31 85 ALA A CA 1
ATOM 689 C C . ALA A 1 85 ? -16.805 9.333 22.794 1.00 84.31 85 ALA A C 1
ATOM 691 O O . ALA A 1 85 ? -16.864 10.434 22.249 1.00 84.31 85 ALA A O 1
ATOM 692 N N . ALA A 1 86 ? -15.984 8.366 22.374 1.00 90.25 86 ALA A N 1
ATOM 693 C CA . ALA A 1 86 ? -15.045 8.548 21.272 1.00 90.25 86 ALA A CA 1
ATOM 694 C C . ALA A 1 86 ? -15.759 8.875 19.944 1.00 90.25 86 ALA A C 1
ATOM 696 O O . ALA A 1 86 ? -15.343 9.782 19.224 1.00 90.25 86 ALA A O 1
ATOM 697 N N . LEU A 1 87 ? -16.878 8.204 19.634 1.00 91.31 87 LEU A N 1
ATOM 698 C CA . LEU A 1 87 ? -17.694 8.514 18.450 1.00 91.31 87 LEU A CA 1
ATOM 699 C C . LEU A 1 87 ? -18.347 9.902 18.523 1.00 91.31 87 LEU A C 1
ATOM 701 O O . LEU A 1 87 ? -18.479 10.570 17.497 1.00 91.31 87 LEU A O 1
ATOM 705 N N . THR A 1 88 ? -18.749 10.339 19.717 1.00 88.31 88 THR A N 1
ATOM 706 C CA . THR A 1 88 ? -19.302 11.683 19.937 1.00 88.31 88 THR A CA 1
ATOM 707 C C . THR A 1 88 ? -18.245 12.743 19.663 1.00 88.31 88 THR A C 1
ATOM 709 O O . THR A 1 88 ? -18.468 13.624 18.835 1.00 88.31 88 THR A O 1
ATOM 712 N N . GLU A 1 89 ? -17.065 12.606 20.267 1.00 90.56 89 GLU A N 1
ATOM 713 C CA . GLU A 1 89 ? -15.948 13.529 20.062 1.00 90.56 89 GLU A CA 1
ATOM 714 C C . GLU A 1 89 ? -15.488 13.542 18.594 1.00 90.56 89 GLU A C 1
ATOM 716 O O . GLU A 1 89 ? -15.235 14.605 18.025 1.00 90.56 89 GLU A O 1
ATOM 721 N N . MET A 1 90 ? -15.482 12.379 17.928 1.00 94.00 90 MET A N 1
ATOM 722 C CA . MET A 1 90 ? -15.180 12.263 16.498 1.00 94.00 90 MET A CA 1
ATOM 723 C C . MET A 1 90 ? -16.142 13.107 15.644 1.00 94.00 90 MET A C 1
ATOM 725 O O . MET A 1 90 ? -15.715 13.811 14.722 1.00 94.00 90 MET A O 1
ATOM 729 N N . ILE A 1 91 ? -17.443 13.042 15.941 1.00 91.44 91 ILE A N 1
ATOM 730 C CA . ILE A 1 91 ? -18.478 13.799 15.230 1.00 91.44 91 ILE A CA 1
ATOM 731 C C . ILE A 1 91 ? -18.363 15.294 15.534 1.00 91.44 91 ILE A C 1
ATOM 733 O O . ILE A 1 91 ? -18.392 16.098 14.604 1.00 91.44 91 ILE A O 1
ATOM 737 N N . GLU A 1 92 ? -18.181 15.683 16.795 1.00 90.25 92 GLU A N 1
ATOM 738 C CA . GLU A 1 92 ? -18.009 17.087 17.188 1.00 90.25 92 GLU A CA 1
ATOM 739 C C . GLU A 1 92 ? -16.797 17.726 16.501 1.00 90.25 92 GLU A C 1
ATOM 741 O O . GLU A 1 92 ? -16.896 18.821 15.931 1.00 90.25 92 GLU A O 1
ATOM 746 N N . LEU A 1 93 ? -15.665 17.017 16.480 1.00 93.88 93 LEU A N 1
ATOM 747 C CA . LEU A 1 93 ? -14.448 17.472 15.820 1.00 93.88 93 LEU A CA 1
ATOM 748 C C . LEU A 1 93 ? -14.653 17.602 14.304 1.00 93.88 93 LEU A C 1
ATOM 750 O O . LEU A 1 93 ? -14.223 18.585 13.689 1.00 93.88 93 LEU A O 1
ATOM 754 N N . SER A 1 94 ? -15.388 16.665 13.701 1.00 93.06 94 SER A N 1
ATOM 755 C CA . SER A 1 94 ? -15.758 16.739 12.289 1.00 93.06 94 SER A CA 1
ATOM 756 C C . SER A 1 94 ? -16.690 17.911 11.972 1.00 93.06 94 SER A C 1
ATOM 758 O O . SER A 1 94 ? -16.477 18.617 10.985 1.00 93.06 94 SER A O 1
ATOM 760 N N . ILE A 1 95 ? -17.706 18.174 12.794 1.00 90.50 95 ILE A N 1
ATOM 761 C CA . ILE A 1 95 ? -18.592 19.331 12.615 1.00 90.50 95 ILE A CA 1
ATOM 762 C C . ILE A 1 95 ? -17.764 20.616 12.655 1.00 90.50 95 ILE A C 1
ATOM 764 O O . ILE A 1 95 ? -17.872 21.450 11.755 1.00 90.50 95 ILE A O 1
ATOM 768 N N . LYS A 1 96 ? -16.891 20.746 13.658 1.00 93.12 96 LYS A N 1
ATOM 769 C CA . LYS A 1 96 ? -16.068 21.938 13.878 1.00 93.12 96 LYS A CA 1
ATOM 770 C C . LYS A 1 96 ? -15.135 22.253 12.707 1.00 93.12 96 LYS A C 1
ATOM 772 O O . LYS A 1 96 ? -14.992 23.419 12.350 1.00 93.12 96 LYS A O 1
ATOM 777 N N . HIS A 1 97 ? -14.491 21.243 12.124 1.00 94.44 97 HIS A N 1
ATOM 778 C CA . HIS A 1 97 ? -13.448 21.451 11.109 1.00 94.44 97 HIS A CA 1
ATOM 779 C C . HIS A 1 97 ? -13.901 21.193 9.671 1.00 94.44 97 HIS A C 1
ATOM 781 O O . HIS A 1 97 ? -13.284 21.694 8.731 1.00 94.44 97 HIS A O 1
ATOM 787 N N . TYR A 1 98 ? -14.974 20.430 9.487 1.00 91.94 98 TYR A N 1
ATOM 788 C CA . TYR A 1 98 ? -15.424 19.960 8.182 1.00 91.94 98 TYR A CA 1
ATOM 789 C C . TYR A 1 98 ? -16.920 20.161 7.921 1.00 91.94 98 TYR A C 1
ATOM 791 O O . TYR A 1 98 ? -17.372 19.853 6.817 1.00 91.94 98 TYR A O 1
ATOM 799 N N . GLY A 1 99 ? -17.683 20.665 8.896 1.00 88.62 99 GLY A N 1
ATOM 800 C CA . GLY A 1 99 ? -19.101 20.987 8.738 1.00 88.62 99 GLY A CA 1
ATOM 801 C C . GLY A 1 99 ? -20.004 19.774 8.510 1.00 88.62 99 GLY A C 1
ATOM 802 O O . GLY A 1 99 ? -21.076 19.927 7.931 1.00 88.62 99 GLY A O 1
ATOM 803 N N . THR A 1 100 ? -19.579 18.572 8.916 1.00 87.88 100 THR A N 1
ATOM 804 C CA . THR A 1 100 ? -20.355 17.339 8.719 1.00 87.88 100 THR A CA 1
ATOM 805 C C . THR A 1 100 ? -20.511 16.552 10.012 1.00 87.88 100 THR A C 1
ATOM 807 O O . THR A 1 100 ? -19.522 16.275 10.690 1.00 87.88 100 THR A O 1
ATOM 810 N N . ALA A 1 101 ? -21.758 16.174 10.304 1.00 88.44 101 ALA A N 1
ATOM 811 C CA . ALA A 1 101 ? -22.143 15.259 11.380 1.00 88.44 101 ALA A CA 1
ATOM 812 C C . ALA A 1 101 ? -22.455 13.835 10.875 1.00 88.44 101 ALA A C 1
ATOM 814 O O . ALA A 1 101 ? -22.696 12.933 11.672 1.00 88.44 101 ALA A O 1
ATOM 815 N N . ASP A 1 102 ? -22.492 13.636 9.553 1.00 89.31 102 ASP A N 1
ATOM 816 C CA . ASP A 1 102 ? -22.806 12.349 8.930 1.00 89.31 102 ASP A CA 1
ATOM 817 C C . ASP A 1 102 ? -21.680 11.340 9.198 1.00 89.31 102 ASP A C 1
ATOM 819 O O . ASP A 1 102 ? -20.569 11.479 8.680 1.00 89.31 102 ASP A O 1
ATOM 823 N N . PHE A 1 103 ? -21.978 10.325 10.012 1.00 90.88 103 PHE A N 1
ATOM 824 C CA . PHE A 1 103 ? -21.019 9.303 10.424 1.00 90.88 103 PHE A CA 1
ATOM 825 C C . PHE A 1 103 ? -20.400 8.552 9.236 1.00 90.88 103 PHE A C 1
ATOM 827 O O . PHE A 1 103 ? -19.182 8.362 9.199 1.00 90.88 103 PHE A O 1
ATOM 834 N N . ASP A 1 104 ? -21.197 8.176 8.233 1.00 91.12 104 ASP A N 1
ATOM 835 C CA . ASP A 1 104 ? -20.696 7.443 7.066 1.00 91.12 104 ASP A CA 1
ATOM 836 C C . ASP A 1 104 ? -19.773 8.316 6.217 1.00 91.12 104 ASP A C 1
ATOM 838 O O . ASP A 1 104 ? -18.760 7.833 5.698 1.00 91.12 104 ASP A O 1
ATOM 842 N N . ALA A 1 105 ? -20.090 9.605 6.090 1.00 91.44 105 ALA A N 1
ATOM 843 C CA . ALA A 1 105 ? -19.245 10.564 5.393 1.00 91.44 105 ALA A CA 1
ATOM 844 C C . ALA A 1 105 ? -17.912 10.784 6.129 1.00 91.44 105 ALA A C 1
ATOM 846 O O . ALA A 1 105 ? -16.861 10.849 5.483 1.00 91.44 105 ALA A O 1
ATOM 847 N N . ILE A 1 106 ? -17.938 10.854 7.465 1.00 94.00 106 ILE A N 1
ATOM 848 C CA . ILE A 1 106 ? -16.741 11.000 8.308 1.00 94.00 106 ILE A CA 1
ATOM 849 C C . ILE A 1 106 ? -15.835 9.781 8.148 1.00 94.00 106 ILE A C 1
ATOM 851 O O . ILE A 1 106 ? -14.680 9.912 7.737 1.00 94.00 106 ILE A O 1
ATOM 855 N N . VAL A 1 107 ? -16.378 8.586 8.382 1.00 93.06 107 VAL A N 1
ATOM 856 C CA . VAL A 1 107 ? -15.634 7.328 8.251 1.00 93.06 107 VAL A CA 1
ATOM 857 C C . VAL A 1 107 ? -15.172 7.114 6.809 1.00 93.06 107 VAL A C 1
ATOM 859 O O . VAL A 1 107 ? -14.052 6.671 6.562 1.00 93.06 107 VAL A O 1
ATOM 862 N N . GLY A 1 108 ? -15.999 7.466 5.823 1.00 91.19 108 GLY A N 1
ATOM 863 C CA . GLY A 1 108 ? -15.634 7.452 4.409 1.00 91.19 108 GLY A CA 1
ATOM 864 C C . GLY A 1 108 ? -14.415 8.321 4.108 1.00 91.19 108 GLY A C 1
ATOM 865 O O . GLY A 1 108 ? -13.532 7.887 3.367 1.00 91.19 108 GLY A O 1
ATOM 866 N N . ARG A 1 109 ? -14.329 9.510 4.712 1.00 92.88 109 ARG A N 1
ATOM 867 C CA . ARG A 1 109 ? -13.194 10.423 4.553 1.00 92.88 109 ARG A CA 1
ATOM 868 C C . ARG A 1 109 ? -11.930 9.899 5.227 1.00 92.88 109 ARG A C 1
ATOM 870 O O . ARG A 1 109 ? -10.887 9.914 4.579 1.00 92.88 109 ARG A O 1
ATOM 877 N N . VAL A 1 110 ? -12.028 9.410 6.465 1.00 93.31 110 VAL A N 1
ATOM 878 C CA . VAL A 1 110 ? -10.904 8.781 7.185 1.00 93.31 110 VAL A CA 1
ATOM 879 C C . VAL A 1 110 ? -10.339 7.626 6.364 1.00 93.31 110 VAL A C 1
ATOM 881 O O . VAL A 1 110 ? -9.160 7.624 6.015 1.00 93.31 110 VAL A O 1
ATOM 884 N N . LEU A 1 111 ? -11.196 6.679 5.974 1.00 90.62 111 LEU A N 1
ATOM 885 C CA . LEU A 1 111 ? -10.758 5.501 5.232 1.00 90.62 111 LEU A CA 1
ATOM 886 C C . LEU A 1 111 ? -10.189 5.874 3.861 1.00 90.62 111 LEU A C 1
ATOM 888 O O . LEU A 1 111 ? -9.141 5.362 3.494 1.00 90.62 111 LEU A O 1
ATOM 892 N N . SER A 1 112 ? -10.800 6.814 3.135 1.00 88.31 112 SER A N 1
ATOM 893 C CA . SER A 1 112 ? -10.264 7.259 1.839 1.00 88.31 112 SER A CA 1
ATOM 894 C C . SER A 1 112 ? -8.903 7.943 1.974 1.00 88.31 112 SER A C 1
ATOM 896 O O . SER A 1 112 ? -8.029 7.722 1.140 1.00 88.31 112 SER A O 1
ATOM 898 N N . HIS A 1 113 ? -8.705 8.759 3.013 1.00 88.25 113 HIS A N 1
ATOM 899 C CA . HIS A 1 113 ? -7.432 9.431 3.262 1.00 88.25 113 HIS A CA 1
ATOM 900 C C . HIS A 1 113 ? -6.314 8.422 3.523 1.00 88.25 113 HIS A C 1
ATOM 902 O O . HIS A 1 113 ? -5.282 8.469 2.856 1.00 88.25 113 HIS A O 1
ATOM 908 N N . TYR A 1 114 ? -6.537 7.468 4.427 1.00 84.69 114 TYR A N 1
ATOM 909 C CA . TYR A 1 114 ? -5.530 6.459 4.746 1.00 84.69 114 TYR A CA 1
ATOM 910 C C . TYR A 1 114 ? -5.364 5.413 3.640 1.00 84.69 114 TYR A C 1
ATOM 912 O O . TYR A 1 114 ? -4.261 4.915 3.451 1.00 84.69 114 TYR A O 1
ATOM 920 N N . GLU A 1 115 ? -6.388 5.139 2.827 1.00 80.62 115 GLU A N 1
ATOM 921 C CA . GLU A 1 115 ? -6.240 4.344 1.601 1.00 80.62 115 GLU A CA 1
ATOM 922 C C . GLU A 1 115 ? -5.377 5.057 0.557 1.00 80.62 115 GLU A C 1
ATOM 924 O O . GLU A 1 115 ? -4.525 4.425 -0.064 1.00 80.62 115 GLU A O 1
ATOM 929 N N . GLN A 1 116 ? -5.568 6.364 0.361 1.00 70.06 116 GLN A N 1
ATOM 930 C CA . GLN A 1 116 ? -4.720 7.161 -0.525 1.00 70.06 116 GLN A CA 1
ATOM 931 C C . GLN A 1 116 ? -3.295 7.239 0.010 1.00 70.06 116 GLN A C 1
ATOM 933 O O . GLN A 1 116 ? -2.358 7.026 -0.751 1.00 70.06 116 GLN A O 1
ATOM 938 N N . LYS A 1 117 ? -3.120 7.467 1.314 1.00 64.56 117 LYS A N 1
ATOM 939 C CA . LYS A 1 117 ? -1.806 7.489 1.956 1.00 64.56 117 LYS A CA 1
ATOM 940 C C . LYS A 1 117 ? -1.111 6.140 1.838 1.00 64.56 117 LYS A C 1
ATOM 942 O O . LYS A 1 117 ? 0.012 6.124 1.383 1.00 64.56 117 LYS A O 1
ATOM 947 N N . PHE A 1 118 ? -1.796 5.025 2.080 1.00 58.44 118 PHE A N 1
ATOM 948 C CA . PHE A 1 118 ? -1.287 3.666 1.852 1.00 58.44 118 PHE A CA 1
ATOM 949 C C . PHE A 1 118 ? -0.882 3.387 0.396 1.00 58.44 118 PHE A C 1
ATOM 951 O O . PHE A 1 118 ? 0.030 2.606 0.135 1.00 58.44 118 PHE A O 1
ATOM 958 N N . LEU A 1 119 ? -1.556 4.017 -0.570 1.00 52.62 119 LEU A N 1
ATOM 959 C CA . LEU A 1 119 ? -1.178 3.945 -1.984 1.00 52.62 119 LEU A CA 1
ATOM 960 C C . LEU A 1 119 ? -0.007 4.872 -2.336 1.00 52.62 119 LEU A C 1
ATOM 962 O O . LEU A 1 119 ? 0.679 4.611 -3.317 1.00 52.62 119 LEU A O 1
ATOM 966 N N . LEU A 1 120 ? 0.220 5.922 -1.544 1.00 43.91 120 LEU A N 1
ATOM 967 C CA . LEU A 1 120 ? 1.283 6.918 -1.709 1.00 43.91 120 LEU A CA 1
ATOM 968 C C . LEU A 1 120 ? 2.517 6.645 -0.823 1.00 43.91 120 LEU A C 1
ATOM 970 O O . LEU A 1 120 ? 3.586 7.193 -1.084 1.00 43.91 120 LEU A O 1
ATOM 974 N N . THR A 1 121 ? 2.408 5.804 0.212 1.00 45.66 121 THR A N 1
ATOM 975 C CA . THR A 1 121 ? 3.490 5.413 1.133 1.00 45.66 121 THR A CA 1
ATOM 976 C C . THR A 1 121 ? 4.316 4.237 0.620 1.00 45.66 121 THR A C 1
ATOM 978 O O . THR A 1 121 ? 5.081 3.648 1.378 1.00 45.66 121 THR A O 1
ATOM 981 N N . SER A 1 122 ? 4.334 4.020 -0.701 1.00 48.72 122 SER A N 1
ATOM 982 C CA . SER A 1 122 ? 5.486 3.409 -1.382 1.00 48.72 122 SER A CA 1
ATOM 983 C C . SER A 1 122 ? 6.826 4.068 -0.984 1.00 48.72 122 SER A C 1
ATOM 985 O O . SER A 1 122 ? 7.863 3.450 -1.174 1.00 48.72 122 SER A O 1
ATOM 987 N N . LYS A 1 123 ? 6.785 5.262 -0.367 1.00 44.09 123 LYS A N 1
ATOM 988 C CA . LYS A 1 123 ? 7.897 6.108 0.093 1.00 44.09 123 LYS A CA 1
ATOM 989 C C . LYS A 1 123 ? 8.412 5.930 1.529 1.00 44.09 123 LYS A C 1
ATOM 991 O O . LYS A 1 123 ? 9.431 6.532 1.855 1.00 44.09 123 LYS A O 1
ATOM 996 N N . GLN A 1 124 ? 7.737 5.205 2.424 1.00 47.53 124 GLN A N 1
ATOM 997 C CA . GLN A 1 124 ? 8.167 5.113 3.835 1.00 47.53 124 GLN A CA 1
ATOM 998 C C . GLN A 1 124 ? 8.734 3.734 4.182 1.00 47.53 124 GLN A C 1
ATOM 1000 O O . GLN A 1 124 ? 8.372 2.732 3.566 1.00 47.53 124 GLN A O 1
ATOM 1005 N N . LYS A 1 125 ? 9.648 3.701 5.169 1.00 48.56 125 LYS A N 1
ATOM 1006 C CA . LYS A 1 125 ? 10.245 2.463 5.693 1.00 48.56 125 LYS A CA 1
ATOM 1007 C C . LYS A 1 125 ? 9.148 1.418 5.959 1.00 48.56 125 LYS A C 1
ATOM 1009 O O . LYS A 1 125 ? 8.080 1.796 6.446 1.00 48.56 125 LYS A O 1
ATOM 1014 N N . PRO A 1 126 ? 9.410 0.127 5.684 1.00 48.62 126 PRO A N 1
ATOM 1015 C CA . PRO A 1 126 ? 8.426 -0.932 5.874 1.00 48.62 126 PRO A CA 1
ATOM 1016 C C . PRO A 1 126 ? 7.824 -0.863 7.283 1.00 48.62 126 PRO A C 1
ATOM 1018 O O . PRO A 1 126 ? 8.569 -0.835 8.266 1.00 48.62 126 PRO A O 1
ATOM 1021 N N . ILE A 1 127 ? 6.490 -0.848 7.391 1.00 54.72 127 ILE A N 1
ATOM 1022 C CA . ILE A 1 127 ? 5.805 -1.036 8.679 1.00 54.72 127 ILE A CA 1
ATOM 1023 C C . ILE A 1 127 ? 6.269 -2.385 9.231 1.00 54.72 127 ILE A C 1
ATOM 1025 O O . ILE A 1 127 ? 6.305 -3.365 8.473 1.00 54.72 127 ILE A O 1
ATOM 1029 N N . SER A 1 128 ? 6.592 -2.468 10.525 1.00 58.50 128 SER A N 1
ATOM 1030 C CA . SER A 1 128 ? 6.874 -3.760 11.155 1.00 58.50 128 SER A CA 1
ATOM 1031 C C . SER A 1 128 ? 5.740 -4.740 10.837 1.00 58.50 128 SER A C 1
ATOM 1033 O O . SER A 1 128 ? 4.561 -4.386 10.884 1.00 58.50 128 SER A O 1
ATOM 1035 N N . SER A 1 129 ? 6.085 -5.970 10.451 1.00 63.53 129 SER A N 1
ATOM 1036 C CA . SER A 1 129 ? 5.157 -7.018 9.986 1.00 63.53 129 SER A CA 1
ATOM 1037 C C . SER A 1 129 ? 4.458 -6.811 8.623 1.00 63.53 129 SER A C 1
ATOM 1039 O O . SER A 1 129 ? 3.558 -7.591 8.291 1.00 63.53 129 SER A O 1
ATOM 1041 N N . THR A 1 130 ? 4.869 -5.835 7.799 1.00 70.50 130 THR A N 1
ATOM 1042 C CA . THR A 1 130 ? 4.349 -5.664 6.423 1.00 70.50 130 THR A CA 1
ATOM 1043 C C . THR A 1 130 ? 5.418 -5.824 5.345 1.00 70.50 130 THR A C 1
ATOM 1045 O O . THR A 1 130 ? 6.505 -5.263 5.445 1.00 70.50 130 THR A O 1
ATOM 1048 N N . GLY A 1 131 ? 5.100 -6.581 4.295 1.00 78.06 131 GLY A N 1
ATOM 1049 C CA . GLY A 1 131 ? 5.970 -6.801 3.143 1.00 78.06 131 GLY A CA 1
ATOM 1050 C C . GLY A 1 131 ? 5.435 -6.195 1.847 1.00 78.06 131 GLY A C 1
ATOM 1051 O O . GLY A 1 131 ? 4.225 -5.990 1.689 1.00 78.06 131 GLY A O 1
ATOM 1052 N N . PHE A 1 132 ? 6.340 -5.935 0.907 1.00 83.88 132 PHE A N 1
ATOM 1053 C CA . PHE A 1 132 ? 6.032 -5.483 -0.451 1.00 83.88 132 PHE A CA 1
ATOM 1054 C C . PHE A 1 132 ? 7.061 -6.026 -1.453 1.00 83.88 132 PHE A C 1
ATOM 1056 O O . PHE A 1 132 ? 8.156 -6.432 -1.072 1.00 83.88 132 PHE A O 1
ATOM 1063 N N . ALA A 1 133 ? 6.702 -6.026 -2.736 1.00 88.69 133 ALA A N 1
ATOM 1064 C CA . ALA A 1 133 ? 7.645 -6.144 -3.842 1.00 88.69 133 ALA A CA 1
ATOM 1065 C C . ALA A 1 133 ? 7.612 -4.858 -4.676 1.00 88.69 133 ALA A C 1
ATOM 1067 O O . ALA A 1 133 ? 6.534 -4.340 -4.981 1.00 88.69 133 ALA A O 1
ATOM 1068 N N . GLY A 1 134 ? 8.780 -4.340 -5.025 1.00 90.31 134 GLY A N 1
ATOM 1069 C CA . GLY A 1 134 ? 8.985 -3.151 -5.836 1.00 90.31 134 GLY A CA 1
ATOM 1070 C C . GLY A 1 134 ? 9.905 -3.442 -7.010 1.00 90.31 134 GLY A C 1
ATOM 1071 O O . GLY A 1 134 ? 10.729 -4.345 -6.946 1.00 90.31 134 GLY A O 1
ATOM 1072 N N . PHE A 1 135 ? 9.739 -2.701 -8.094 1.00 92.56 135 PHE A N 1
ATOM 1073 C CA . PHE A 1 135 ? 10.662 -2.716 -9.213 1.00 92.56 135 PHE A CA 1
ATOM 1074 C C . PHE A 1 135 ? 11.112 -1.296 -9.502 1.00 92.56 135 PHE A C 1
ATOM 1076 O O . PHE A 1 135 ? 10.282 -0.439 -9.825 1.00 92.56 135 PHE A O 1
ATOM 1083 N N . ASP A 1 136 ? 12.417 -1.094 -9.393 1.00 91.44 136 ASP A N 1
ATOM 1084 C CA . ASP A 1 136 ? 13.066 0.199 -9.472 1.00 91.44 136 ASP A CA 1
ATOM 1085 C C . ASP A 1 136 ? 13.989 0.241 -10.694 1.00 91.44 136 ASP A C 1
ATOM 1087 O O . ASP A 1 136 ? 14.729 -0.699 -10.995 1.00 91.44 136 ASP A O 1
ATOM 1091 N N . LEU A 1 137 ? 13.922 1.354 -11.416 1.00 92.06 137 LEU A N 1
ATOM 1092 C CA . LEU A 1 137 ? 14.823 1.708 -12.500 1.00 92.06 137 LEU A CA 1
ATOM 1093 C C . LEU A 1 137 ? 15.598 2.954 -12.095 1.00 92.06 137 LEU A C 1
ATOM 1095 O O . LEU A 1 137 ? 15.005 4.013 -11.875 1.00 92.06 137 LEU A O 1
ATOM 1099 N N . CYS A 1 138 ? 16.917 2.827 -12.032 1.00 89.06 138 CYS A N 1
ATOM 1100 C CA . CYS A 1 138 ? 17.815 3.896 -11.628 1.00 89.06 138 CYS A CA 1
ATOM 1101 C C . CYS A 1 138 ? 18.719 4.291 -12.793 1.00 89.06 138 CYS A C 1
ATOM 1103 O O . CYS A 1 138 ? 19.370 3.443 -13.404 1.00 89.06 138 CYS A O 1
ATOM 1105 N N . SER A 1 139 ? 18.803 5.587 -13.078 1.00 87.50 139 SER A N 1
ATOM 1106 C CA . SER A 1 139 ? 19.755 6.130 -14.049 1.00 87.50 139 SER A CA 1
ATOM 1107 C C . SER A 1 139 ? 20.197 7.526 -13.626 1.00 87.50 139 SER A C 1
ATOM 1109 O O . SER A 1 139 ? 19.436 8.277 -13.021 1.00 87.50 139 SER A O 1
ATOM 1111 N N . SER A 1 140 ? 21.431 7.895 -13.954 1.00 84.50 140 SER A N 1
ATOM 1112 C CA . SER A 1 140 ? 21.930 9.264 -13.789 1.00 84.50 140 SER A CA 1
ATOM 1113 C C . SER A 1 140 ? 21.591 10.166 -14.983 1.00 84.50 140 SER A C 1
ATOM 1115 O O . SER A 1 140 ? 21.794 11.378 -14.913 1.00 84.50 140 SER A O 1
ATOM 1117 N N . THR A 1 141 ? 21.065 9.600 -16.077 1.00 86.81 141 THR A N 1
ATOM 1118 C CA . THR A 1 141 ? 20.857 10.310 -17.349 1.00 86.81 141 THR A CA 1
ATOM 1119 C C . THR A 1 141 ? 19.391 10.461 -17.750 1.00 86.81 141 THR A C 1
ATOM 1121 O O . THR A 1 141 ? 19.064 11.390 -18.487 1.00 86.81 141 THR A O 1
ATOM 1124 N N . LEU A 1 142 ? 18.501 9.597 -17.256 1.00 88.81 142 LEU A N 1
ATOM 1125 C CA . LEU A 1 142 ? 17.083 9.611 -17.621 1.00 88.81 142 LEU A CA 1
ATOM 1126 C C . LEU A 1 142 ? 16.246 10.528 -16.725 1.00 88.81 142 LEU A C 1
ATOM 1128 O O . LEU A 1 142 ? 16.419 10.590 -15.507 1.00 88.81 142 LEU A O 1
ATOM 1132 N N . THR A 1 143 ? 15.276 11.212 -17.323 1.00 87.75 143 THR A N 1
ATOM 1133 C CA . THR A 1 143 ? 14.264 12.011 -16.625 1.00 87.75 143 THR A CA 1
ATOM 1134 C C . THR A 1 143 ? 12.929 11.269 -16.532 1.00 87.75 143 THR A C 1
ATOM 1136 O O . THR A 1 143 ? 12.718 10.239 -17.174 1.00 87.75 143 THR A O 1
ATOM 1139 N N . LYS A 1 144 ? 11.966 11.815 -15.769 1.00 84.31 144 LYS A N 1
ATOM 1140 C CA . LYS A 1 144 ? 10.605 11.250 -15.694 1.00 84.31 144 LYS A CA 1
ATOM 1141 C C . LYS A 1 144 ? 9.973 11.111 -17.073 1.00 84.31 144 LYS A C 1
ATOM 1143 O O . LYS A 1 144 ? 9.348 10.097 -17.367 1.00 84.31 144 LYS A O 1
ATOM 1148 N N . ALA A 1 145 ? 10.114 12.158 -17.884 1.00 86.75 145 ALA A N 1
ATOM 1149 C CA . ALA A 1 145 ? 9.525 12.216 -19.211 1.00 86.75 145 ALA A CA 1
ATOM 1150 C C . ALA A 1 145 ? 10.087 11.105 -20.103 1.00 86.75 145 ALA A C 1
ATOM 1152 O O . ALA A 1 145 ? 9.317 10.459 -20.808 1.00 86.75 145 ALA A O 1
ATOM 1153 N N . ASP A 1 146 ? 11.388 10.822 -19.992 1.00 91.75 146 ASP A N 1
ATOM 1154 C CA . ASP A 1 146 ? 12.030 9.747 -20.747 1.00 91.75 146 ASP A CA 1
ATOM 1155 C C . ASP A 1 146 ? 11.462 8.382 -20.350 1.00 91.75 146 ASP A C 1
ATOM 1157 O O . ASP A 1 146 ? 11.057 7.616 -21.221 1.00 91.75 146 ASP A O 1
ATOM 1161 N N . TYR A 1 147 ? 11.337 8.089 -19.050 1.00 90.12 147 TYR A N 1
ATOM 1162 C CA . TYR A 1 147 ? 10.738 6.827 -18.599 1.00 90.12 147 TYR A CA 1
ATOM 1163 C C . TYR A 1 147 ? 9.300 6.652 -19.092 1.00 90.12 147 TYR A C 1
ATOM 1165 O O . TYR A 1 147 ? 8.945 5.585 -19.591 1.00 90.12 147 TYR A O 1
ATOM 1173 N N . VAL A 1 148 ? 8.470 7.694 -18.992 1.00 87.94 148 VAL A N 1
ATOM 1174 C CA . VAL A 1 148 ? 7.079 7.639 -19.467 1.00 87.94 148 VAL A CA 1
ATOM 1175 C C . VAL A 1 148 ? 7.031 7.448 -20.982 1.00 87.94 148 VAL A C 1
ATOM 1177 O O . VAL A 1 148 ? 6.226 6.655 -21.469 1.00 87.94 148 VAL A O 1
ATOM 1180 N N . GLN A 1 149 ? 7.913 8.109 -21.732 1.00 93.00 149 GLN A N 1
ATOM 1181 C CA . GLN A 1 149 ? 8.011 7.951 -23.180 1.00 93.00 149 GLN A CA 1
ATOM 1182 C C . GLN A 1 149 ? 8.440 6.532 -23.578 1.00 93.00 149 GLN A C 1
ATOM 1184 O O . GLN A 1 149 ? 7.840 5.942 -24.476 1.00 93.00 149 GLN A O 1
ATOM 1189 N N . TRP A 1 150 ? 9.460 5.980 -22.920 1.00 94.19 150 TRP A N 1
ATOM 1190 C CA . TRP A 1 150 ? 9.991 4.652 -23.225 1.00 94.19 150 TRP A CA 1
ATOM 1191 C C . TRP A 1 150 ? 9.041 3.532 -22.815 1.00 94.19 150 TRP A C 1
ATOM 1193 O O . TRP A 1 150 ? 8.797 2.609 -23.591 1.00 94.19 150 TRP A O 1
ATOM 1203 N N . LEU A 1 151 ? 8.508 3.598 -21.596 1.00 93.06 151 LEU A N 1
ATOM 1204 C CA . LEU A 1 151 ? 7.741 2.507 -21.002 1.00 93.06 151 LEU A CA 1
ATOM 1205 C C . LEU A 1 151 ? 6.249 2.625 -21.309 1.00 93.06 151 LEU A C 1
ATOM 1207 O O . LEU A 1 151 ? 5.555 1.610 -21.394 1.00 93.06 151 LEU A O 1
ATOM 1211 N N . GLY A 1 152 ? 5.740 3.841 -21.526 1.00 88.12 152 GLY A N 1
ATOM 1212 C CA . GLY A 1 152 ? 4.308 4.107 -21.669 1.00 88.12 152 GLY A CA 1
ATOM 1213 C C . GLY A 1 152 ? 3.509 3.750 -20.413 1.00 88.12 152 GLY A C 1
ATOM 1214 O O . GLY A 1 152 ? 2.320 3.455 -20.512 1.00 88.12 152 GLY A O 1
ATOM 1215 N N . LEU A 1 153 ? 4.176 3.726 -19.256 1.00 83.12 153 LEU A N 1
ATOM 1216 C CA . LEU A 1 153 ? 3.611 3.425 -17.949 1.00 83.12 153 LEU A CA 1
ATOM 1217 C C . LEU A 1 153 ? 4.053 4.515 -16.969 1.00 83.12 153 LEU A C 1
ATOM 1219 O O . LEU A 1 153 ? 5.249 4.759 -16.799 1.00 83.12 153 LEU A O 1
ATOM 1223 N N . GLU A 1 154 ? 3.085 5.168 -16.329 1.00 82.00 154 GLU A N 1
ATOM 1224 C CA . GLU A 1 154 ? 3.377 6.076 -15.220 1.00 82.00 154 GLU A CA 1
ATOM 1225 C C . GLU A 1 154 ? 3.850 5.261 -14.008 1.00 82.00 154 GLU A C 1
ATOM 1227 O O . GLU A 1 154 ? 3.236 4.234 -13.694 1.00 82.00 154 GLU A O 1
ATOM 1232 N N . PRO A 1 155 ? 4.924 5.693 -13.329 1.00 83.88 155 PRO A N 1
ATOM 1233 C CA . PRO A 1 155 ? 5.369 5.032 -12.114 1.00 83.88 155 PRO A CA 1
ATOM 1234 C C . PRO A 1 155 ? 4.382 5.257 -10.967 1.00 83.88 155 PRO A C 1
ATOM 1236 O O . PRO A 1 155 ? 3.680 6.272 -10.928 1.00 83.88 155 PRO A O 1
ATOM 1239 N N . ASP A 1 156 ? 4.417 4.363 -9.979 1.00 79.06 156 ASP A N 1
ATOM 1240 C CA . ASP A 1 156 ? 3.795 4.641 -8.679 1.00 79.06 156 ASP A CA 1
ATOM 1241 C C . ASP A 1 156 ? 4.586 5.736 -7.947 1.00 79.06 156 ASP A C 1
ATOM 1243 O O . ASP A 1 156 ? 4.020 6.581 -7.254 1.00 79.06 156 ASP A O 1
ATOM 1247 N N . GLU A 1 157 ? 5.904 5.755 -8.156 1.00 75.75 157 GLU A N 1
ATOM 1248 C CA . GLU A 1 157 ? 6.809 6.709 -7.543 1.00 75.75 157 GLU A CA 1
ATOM 1249 C C . GLU A 1 157 ? 7.918 7.174 -8.496 1.00 75.75 157 GLU A C 1
ATOM 1251 O O . GLU A 1 157 ? 8.528 6.401 -9.232 1.00 75.75 157 GLU A O 1
ATOM 1256 N N . PHE A 1 158 ? 8.180 8.480 -8.465 1.00 76.44 158 PHE A N 1
ATOM 1257 C CA . PHE A 1 158 ? 9.279 9.099 -9.190 1.00 76.44 158 PHE A CA 1
ATOM 1258 C C . PHE A 1 158 ? 9.990 10.125 -8.306 1.00 76.44 158 PHE A C 1
ATOM 1260 O O . PHE A 1 158 ? 9.333 10.975 -7.691 1.00 76.44 158 PHE A O 1
ATOM 1267 N N . GLY A 1 159 ? 11.319 10.077 -8.278 1.00 65.62 159 GLY A N 1
ATOM 1268 C CA . GLY A 1 159 ? 12.161 10.985 -7.494 1.00 65.62 159 GLY A CA 1
ATOM 1269 C C . GLY A 1 159 ? 13.328 10.247 -6.841 1.00 65.62 159 GLY A C 1
ATOM 1270 O O . GLY A 1 159 ? 13.220 9.065 -6.551 1.00 65.62 159 GLY A O 1
ATOM 1271 N N . GLY A 1 160 ? 14.464 10.928 -6.674 1.00 58.44 160 GLY A N 1
ATOM 1272 C CA . GLY A 1 160 ? 15.690 10.313 -6.154 1.00 58.44 160 GLY A CA 1
ATOM 1273 C C . GLY A 1 160 ? 15.585 9.903 -4.683 1.00 58.44 160 GLY A C 1
ATOM 1274 O O . GLY A 1 160 ? 14.872 10.542 -3.909 1.00 58.44 160 GLY A O 1
ATOM 1275 N N . THR A 1 161 ? 16.333 8.868 -4.303 1.00 47.59 161 THR A N 1
ATOM 1276 C CA . THR A 1 161 ? 16.684 8.611 -2.902 1.00 47.59 161 THR A CA 1
ATOM 1277 C C . THR A 1 161 ? 17.969 9.357 -2.550 1.00 47.59 161 THR A C 1
ATOM 1279 O O . THR A 1 161 ? 18.817 9.605 -3.406 1.00 47.59 161 THR A O 1
ATOM 1282 N N . ASP A 1 162 ? 18.121 9.686 -1.268 1.00 42.81 162 ASP A N 1
ATOM 1283 C CA . ASP A 1 162 ? 19.286 10.324 -0.633 1.00 42.81 162 ASP A CA 1
ATOM 1284 C C . ASP A 1 162 ? 20.603 9.525 -0.735 1.00 42.81 162 ASP A C 1
ATOM 1286 O O . ASP A 1 162 ? 21.594 9.855 -0.084 1.00 42.81 162 ASP A O 1
ATOM 1290 N N . ASN A 1 163 ? 20.651 8.487 -1.567 1.00 43.44 163 ASN A N 1
ATOM 1291 C CA . ASN A 1 163 ? 21.871 7.771 -1.877 1.00 43.44 163 ASN A CA 1
ATOM 1292 C C . ASN A 1 163 ? 22.532 8.457 -3.067 1.00 43.44 163 ASN A C 1
ATOM 1294 O O . ASN A 1 163 ? 22.470 7.994 -4.204 1.00 43.44 163 ASN A O 1
ATOM 1298 N N . THR A 1 164 ? 23.214 9.564 -2.775 1.00 42.06 164 THR A N 1
ATOM 1299 C CA . THR A 1 164 ? 24.460 9.840 -3.483 1.00 42.06 164 THR A CA 1
ATOM 1300 C C . THR A 1 164 ? 25.234 8.526 -3.522 1.00 42.06 164 THR A C 1
ATOM 1302 O O . THR A 1 164 ? 25.582 7.989 -2.465 1.00 42.06 164 THR A O 1
ATOM 1305 N N . GLU A 1 165 ? 25.525 8.006 -4.713 1.00 44.94 165 GLU A N 1
ATOM 1306 C CA . GLU A 1 165 ? 26.714 7.171 -4.863 1.00 44.94 165 GLU A CA 1
ATOM 1307 C C . GLU A 1 165 ? 27.881 7.893 -4.156 1.00 44.94 165 GLU A C 1
ATOM 1309 O O . GLU A 1 165 ? 27.847 9.112 -3.964 1.00 44.94 165 GLU A O 1
ATOM 1314 N N . PHE A 1 166 ? 28.905 7.171 -3.695 1.00 42.19 166 PHE A N 1
ATOM 1315 C CA . PHE A 1 166 ? 30.022 7.750 -2.919 1.00 42.19 166 PHE A CA 1
ATOM 1316 C C . PHE A 1 166 ? 30.694 8.978 -3.595 1.00 42.19 166 PHE A C 1
ATOM 1318 O O . PHE A 1 166 ? 31.487 9.673 -2.961 1.00 42.19 166 PHE A O 1
ATOM 1325 N N . ASP A 1 167 ? 30.382 9.239 -4.869 1.00 52.59 167 ASP A N 1
ATOM 1326 C CA . ASP A 1 167 ? 30.840 10.326 -5.729 1.00 52.59 167 ASP A CA 1
ATOM 1327 C C . ASP A 1 167 ? 29.894 11.553 -5.831 1.00 52.59 167 ASP A C 1
ATOM 1329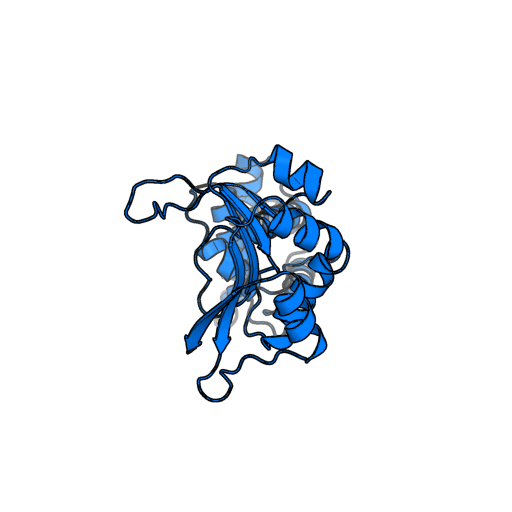 O O . ASP A 1 167 ? 30.269 12.556 -6.439 1.00 52.59 167 ASP A O 1
ATOM 1333 N N . GLY A 1 168 ? 28.695 11.517 -5.235 1.00 54.06 168 GLY A N 1
ATOM 1334 C CA . GLY A 1 168 ? 27.720 12.613 -5.289 1.00 54.06 168 GLY A CA 1
ATOM 1335 C C . GLY A 1 168 ? 26.827 12.646 -6.537 1.00 54.06 168 GLY A C 1
ATOM 1336 O O . GLY A 1 168 ? 26.098 13.628 -6.727 1.00 54.06 168 GLY A O 1
ATOM 1337 N N . THR A 1 169 ? 26.851 11.613 -7.383 1.00 60.91 169 THR A N 1
ATOM 1338 C CA . THR A 1 169 ? 26.020 11.547 -8.590 1.00 60.91 169 THR A CA 1
ATOM 1339 C C . THR A 1 169 ? 24.543 11.401 -8.217 1.00 60.91 169 THR A C 1
ATOM 1341 O O . THR A 1 169 ? 24.146 10.500 -7.479 1.00 60.91 169 THR A O 1
ATOM 1344 N N . LYS A 1 170 ? 23.702 12.315 -8.722 1.00 65.69 170 LYS A N 1
ATOM 1345 C CA . LYS A 1 170 ? 22.245 12.250 -8.543 1.00 65.69 170 LYS A CA 1
ATOM 1346 C C . LYS A 1 170 ? 21.662 11.225 -9.505 1.00 65.69 170 LYS A C 1
ATOM 1348 O O . LYS A 1 170 ? 21.730 11.415 -10.717 1.00 65.69 170 LYS A O 1
ATOM 1353 N N . THR A 1 171 ? 21.039 10.190 -8.964 1.00 73.81 171 THR A N 1
ATOM 1354 C CA . THR A 1 171 ? 20.279 9.207 -9.734 1.00 73.81 171 THR A CA 1
ATOM 1355 C C . THR A 1 171 ? 18.790 9.522 -9.654 1.00 73.81 171 THR A C 1
ATOM 1357 O O . THR A 1 171 ? 18.255 9.928 -8.618 1.00 73.81 171 THR A O 1
ATOM 1360 N N . THR A 1 172 ? 18.105 9.392 -10.784 1.00 82.00 172 THR A N 1
ATOM 1361 C CA . THR A 1 172 ? 16.647 9.391 -10.827 1.00 82.00 172 THR A CA 1
ATOM 1362 C C . THR A 1 172 ? 16.167 7.962 -10.668 1.00 82.00 172 THR A C 1
ATOM 1364 O O . THR A 1 172 ? 16.738 7.038 -11.250 1.00 82.00 172 THR A O 1
ATOM 1367 N N . ILE A 1 173 ? 15.112 7.797 -9.875 1.00 84.81 173 ILE A N 1
ATOM 1368 C CA . ILE A 1 173 ? 14.490 6.502 -9.633 1.00 84.81 173 ILE A CA 1
ATOM 1369 C C . ILE A 1 173 ? 13.056 6.562 -10.147 1.00 84.81 173 ILE A C 1
ATOM 1371 O O . ILE A 1 173 ? 12.296 7.483 -9.820 1.00 84.81 173 ILE A O 1
ATOM 1375 N N . TRP A 1 174 ? 12.726 5.598 -10.998 1.00 90.19 174 TRP A N 1
ATOM 1376 C CA . TRP A 1 174 ? 11.375 5.280 -11.436 1.00 90.19 174 TRP A CA 1
ATOM 1377 C C . TRP A 1 174 ? 10.974 3.963 -10.782 1.00 90.19 174 TRP A C 1
ATOM 1379 O O . TRP A 1 174 ? 11.703 2.982 -10.904 1.00 90.19 174 TRP A O 1
ATOM 1389 N N . SER A 1 175 ? 9.827 3.940 -10.109 1.00 88.62 175 SER A N 1
ATOM 1390 C CA . SER A 1 175 ? 9.430 2.812 -9.269 1.00 88.62 175 SER A CA 1
ATOM 1391 C C . SER A 1 175 ? 7.981 2.409 -9.498 1.00 88.62 175 SER A C 1
ATOM 1393 O O . SER A 1 175 ? 7.079 3.250 -9.570 1.00 88.62 175 SER A O 1
ATOM 1395 N N . ILE A 1 176 ? 7.736 1.101 -9.514 1.00 87.56 176 ILE A N 1
ATOM 1396 C CA . ILE A 1 176 ? 6.405 0.527 -9.298 1.00 87.56 176 ILE A CA 1
ATOM 1397 C C . ILE A 1 176 ? 6.450 -0.438 -8.120 1.00 87.56 176 ILE A C 1
ATOM 1399 O O . ILE A 1 176 ? 7.415 -1.175 -7.955 1.00 87.56 176 ILE A O 1
ATOM 1403 N N . ARG A 1 177 ? 5.411 -0.462 -7.286 1.00 84.25 177 ARG A N 1
ATOM 1404 C CA . ARG A 1 177 ? 5.370 -1.283 -6.070 1.00 84.25 177 ARG A CA 1
ATOM 1405 C C . ARG A 1 177 ? 4.019 -1.953 -5.884 1.00 84.25 177 ARG A C 1
ATOM 1407 O O . ARG A 1 177 ? 2.967 -1.455 -6.281 1.00 84.25 177 ARG A O 1
ATOM 1414 N N . THR A 1 178 ? 4.021 -3.132 -5.281 1.00 81.06 178 THR A N 1
ATOM 1415 C CA . THR A 1 178 ? 2.791 -3.715 -4.746 1.00 81.06 178 THR A CA 1
ATOM 1416 C C . THR A 1 178 ? 2.353 -2.931 -3.509 1.00 81.06 178 THR A C 1
ATOM 1418 O O . THR A 1 178 ? 3.218 -2.448 -2.780 1.00 81.06 178 THR A O 1
ATOM 1421 N N . PRO A 1 179 ? 1.049 -2.884 -3.186 1.00 74.31 179 PRO A N 1
ATOM 1422 C CA . PRO A 1 179 ? 0.612 -2.395 -1.882 1.00 74.31 179 PRO A CA 1
ATOM 1423 C C . PRO A 1 179 ? 1.320 -3.146 -0.746 1.00 74.31 179 PRO A C 1
ATOM 1425 O O . PRO A 1 179 ? 1.525 -4.358 -0.863 1.00 74.31 179 PRO A O 1
ATOM 1428 N N . MET A 1 180 ? 1.657 -2.454 0.344 1.00 73.75 180 MET A N 1
ATOM 1429 C CA . MET A 1 180 ? 2.214 -3.096 1.538 1.00 73.75 180 MET A CA 1
ATOM 1430 C C . MET A 1 180 ? 1.192 -4.066 2.132 1.00 73.75 180 MET A C 1
ATOM 1432 O O . MET A 1 180 ? 0.007 -3.772 2.217 1.00 73.75 180 MET A O 1
ATOM 1436 N N . THR A 1 181 ? 1.607 -5.255 2.540 1.00 65.94 181 THR A N 1
ATOM 1437 C CA . THR A 1 181 ? 0.671 -6.287 3.007 1.00 65.94 181 THR A CA 1
ATOM 1438 C C . THR A 1 181 ? 1.174 -6.939 4.275 1.00 65.94 181 THR A C 1
ATOM 1440 O O . THR A 1 181 ? 2.361 -7.216 4.399 1.00 65.94 181 THR A O 1
ATOM 1443 N N . LEU A 1 182 ? 0.271 -7.197 5.220 1.00 66.38 182 LEU A N 1
ATOM 1444 C CA . LEU A 1 182 ? 0.601 -7.947 6.428 1.00 66.38 182 LEU A CA 1
ATOM 1445 C C . LEU A 1 182 ? 0.960 -9.388 6.060 1.00 66.38 182 LEU A C 1
ATOM 1447 O O . LEU A 1 182 ? 0.172 -10.045 5.383 1.00 66.38 182 LEU A O 1
ATOM 1451 N N . ASN A 1 183 ? 2.110 -9.849 6.559 1.00 60.72 183 ASN A N 1
ATOM 1452 C CA . ASN A 1 183 ? 2.517 -11.255 6.632 1.00 60.72 183 ASN A CA 1
ATOM 1453 C C . ASN A 1 183 ? 2.196 -12.071 5.360 1.00 60.72 183 ASN A C 1
ATOM 1455 O O . ASN A 1 183 ? 1.233 -12.843 5.311 1.00 60.72 183 ASN A O 1
ATOM 1459 N N . THR A 1 184 ? 2.971 -11.851 4.298 1.00 59.94 184 THR A N 1
ATOM 1460 C CA . THR A 1 184 ? 2.699 -12.412 2.971 1.00 59.94 184 THR A CA 1
ATOM 1461 C C . THR A 1 184 ? 3.699 -13.463 2.526 1.00 59.94 184 THR A C 1
ATOM 1463 O O . THR A 1 184 ? 4.900 -13.370 2.755 1.00 59.94 184 THR A O 1
ATOM 1466 N N . VAL A 1 185 ? 3.177 -14.449 1.792 1.00 66.25 185 VAL A N 1
ATOM 1467 C CA . VAL A 1 185 ? 3.984 -15.372 0.991 1.00 66.25 185 VAL A CA 1
ATOM 1468 C C . VAL A 1 185 ? 4.650 -14.575 -0.132 1.00 66.25 185 VAL A C 1
ATOM 1470 O O . VAL A 1 185 ? 3.963 -14.020 -0.998 1.00 66.25 185 VAL A O 1
ATOM 1473 N N . SER A 1 186 ? 5.979 -14.545 -0.117 1.00 68.81 186 SER A N 1
ATOM 1474 C CA . SER A 1 186 ? 6.854 -13.812 -1.042 1.00 68.81 186 SER A CA 1
ATOM 1475 C C . SER A 1 186 ? 6.497 -14.009 -2.521 1.00 68.81 186 SER A C 1
ATOM 1477 O O . SER A 1 186 ? 6.385 -13.030 -3.264 1.00 68.81 186 SER A O 1
ATOM 1479 N N . ALA A 1 187 ? 6.183 -15.242 -2.927 1.00 70.38 187 ALA A N 1
ATOM 1480 C CA . ALA A 1 187 ? 5.798 -15.584 -4.298 1.00 70.38 187 ALA A CA 1
ATOM 1481 C C . ALA A 1 187 ? 4.608 -14.763 -4.826 1.00 70.38 187 ALA A C 1
ATOM 1483 O O . ALA A 1 187 ? 4.581 -14.363 -5.991 1.00 70.38 187 ALA A O 1
ATOM 1484 N N . ASN A 1 188 ? 3.617 -14.463 -3.978 1.00 81.00 188 ASN A N 1
ATOM 1485 C CA . ASN A 1 188 ? 2.439 -13.706 -4.406 1.00 81.00 188 ASN A CA 1
ATOM 1486 C C . ASN A 1 188 ? 2.759 -12.229 -4.661 1.00 81.00 188 ASN A C 1
ATOM 1488 O O . ASN A 1 188 ? 2.171 -11.628 -5.561 1.00 81.00 188 ASN A O 1
ATOM 1492 N N . LEU A 1 189 ? 3.666 -11.638 -3.879 1.00 83.00 189 LEU A N 1
ATOM 1493 C CA . LEU A 1 189 ? 4.110 -10.259 -4.084 1.00 83.00 189 LEU A CA 1
ATOM 1494 C C . LEU A 1 189 ? 4.927 -10.142 -5.368 1.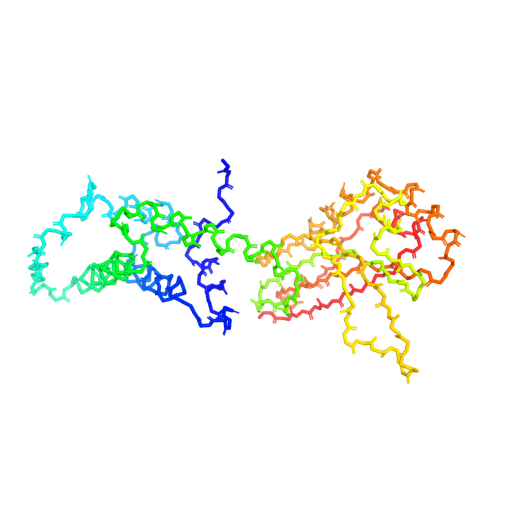00 83.00 189 LEU A C 1
ATOM 1496 O O . LEU A 1 189 ? 4.632 -9.290 -6.207 1.00 83.00 189 LEU A O 1
ATOM 1500 N N . ILE A 1 190 ? 5.876 -11.058 -5.560 1.00 87.44 190 ILE A N 1
ATOM 1501 C CA . ILE A 1 190 ? 6.725 -11.087 -6.751 1.00 87.44 190 ILE A CA 1
ATOM 1502 C C . ILE A 1 190 ? 5.877 -11.300 -8.009 1.00 87.44 190 ILE A C 1
ATOM 1504 O O . ILE A 1 190 ? 5.962 -10.525 -8.958 1.00 87.44 190 ILE A O 1
ATOM 1508 N N . ARG A 1 191 ? 4.957 -12.269 -8.004 1.00 85.31 191 ARG A N 1
ATOM 1509 C CA . ARG A 1 191 ? 4.078 -12.497 -9.159 1.00 85.31 191 ARG A CA 1
ATOM 1510 C C . ARG A 1 191 ? 3.220 -11.273 -9.489 1.00 85.31 191 ARG A C 1
ATOM 1512 O O . ARG A 1 191 ? 3.001 -10.969 -10.659 1.00 85.31 191 ARG A O 1
ATOM 1519 N N . ARG A 1 192 ? 2.738 -10.541 -8.478 1.00 85.69 192 ARG A N 1
ATOM 1520 C CA . ARG A 1 192 ? 1.962 -9.308 -8.696 1.00 85.69 192 ARG A CA 1
ATOM 1521 C C . ARG A 1 192 ? 2.787 -8.228 -9.379 1.00 85.69 192 ARG A C 1
ATOM 1523 O O . ARG A 1 192 ? 2.252 -7.576 -10.272 1.00 85.69 192 ARG A O 1
ATOM 1530 N N . ILE A 1 193 ? 4.043 -8.029 -8.974 1.00 90.12 193 ILE A N 1
ATOM 1531 C CA . ILE A 1 193 ? 4.883 -7.009 -9.606 1.00 90.12 193 ILE A CA 1
ATOM 1532 C C . ILE A 1 193 ? 5.304 -7.433 -11.014 1.00 90.12 193 ILE A C 1
ATOM 1534 O O . ILE A 1 193 ? 5.154 -6.648 -11.946 1.00 90.12 193 ILE A O 1
ATOM 1538 N N . VAL A 1 194 ? 5.678 -8.701 -11.212 1.00 90.12 194 VAL A N 1
ATOM 1539 C CA . VAL A 1 194 ? 6.004 -9.255 -12.535 1.00 90.12 194 VAL A CA 1
ATOM 1540 C C . VAL A 1 194 ? 4.828 -9.085 -13.494 1.00 90.12 194 VAL A C 1
ATOM 1542 O O . VAL A 1 194 ? 5.008 -8.535 -14.574 1.00 90.12 194 VAL A O 1
ATOM 1545 N N . ASN A 1 195 ? 3.602 -9.423 -13.084 1.00 88.56 195 ASN A N 1
ATOM 1546 C CA . ASN A 1 195 ? 2.405 -9.243 -13.915 1.00 88.56 195 ASN A CA 1
ATOM 1547 C C . ASN A 1 195 ? 2.171 -7.788 -14.361 1.00 88.56 195 ASN A C 1
ATOM 1549 O O . ASN A 1 195 ? 1.556 -7.565 -15.403 1.00 88.56 195 ASN A O 1
ATOM 1553 N N . ARG A 1 196 ? 2.648 -6.795 -13.597 1.00 87.94 196 ARG A N 1
ATOM 1554 C CA . ARG A 1 196 ? 2.607 -5.382 -14.007 1.00 87.94 196 ARG A CA 1
ATOM 1555 C C . ARG A 1 196 ? 3.699 -5.028 -15.015 1.00 87.94 196 ARG A C 1
ATOM 1557 O O . ARG A 1 196 ? 3.495 -4.117 -15.811 1.00 87.94 196 ARG A O 1
ATOM 1564 N N . LEU A 1 197 ? 4.828 -5.733 -14.989 1.00 92.31 197 LEU A N 1
ATOM 1565 C CA . LEU A 1 197 ? 5.973 -5.504 -15.871 1.00 92.31 197 LEU A CA 1
ATOM 1566 C C . LEU A 1 197 ? 5.880 -6.280 -17.190 1.00 92.31 197 LEU A C 1
ATOM 1568 O O . LEU A 1 197 ? 6.368 -5.788 -18.204 1.00 92.31 197 LEU A O 1
ATOM 1572 N N . VAL A 1 198 ? 5.229 -7.452 -17.216 1.00 91.94 198 VAL A N 1
ATOM 1573 C CA . VAL A 1 198 ? 5.074 -8.272 -18.436 1.00 91.94 198 VAL A CA 1
ATOM 1574 C C . VAL A 1 198 ? 4.580 -7.454 -19.643 1.00 91.94 198 VAL A C 1
ATOM 1576 O O . VAL A 1 198 ? 5.200 -7.562 -20.701 1.00 91.94 198 VAL A O 1
ATOM 1579 N N . PRO A 1 199 ? 3.551 -6.586 -19.531 1.00 93.81 199 PRO A N 1
ATOM 1580 C CA . PRO A 1 199 ? 3.070 -5.796 -20.669 1.00 93.81 199 PRO A CA 1
ATOM 1581 C C . PRO A 1 199 ? 4.097 -4.816 -21.255 1.00 93.81 199 PRO A C 1
ATOM 1583 O O . PRO A 1 199 ? 3.932 -4.370 -22.388 1.00 93.81 199 PRO A O 1
ATOM 1586 N N . ILE A 1 200 ? 5.135 -4.460 -20.494 1.00 94.12 200 ILE A N 1
ATOM 1587 C CA . ILE A 1 200 ? 6.187 -3.521 -20.901 1.00 94.12 200 ILE A CA 1
ATOM 1588 C C . ILE A 1 200 ? 7.562 -4.190 -21.037 1.00 94.12 200 ILE A C 1
ATOM 1590 O O . ILE A 1 200 ? 8.558 -3.488 -21.200 1.00 94.12 200 ILE A O 1
ATOM 1594 N N . LYS A 1 201 ? 7.633 -5.529 -21.021 1.00 95.38 201 LYS A N 1
ATOM 1595 C CA . LYS A 1 201 ? 8.882 -6.307 -21.091 1.00 95.38 201 LYS A CA 1
ATOM 1596 C C . LYS A 1 201 ? 9.806 -5.850 -22.218 1.00 95.38 201 LYS A C 1
ATOM 1598 O O . LYS A 1 201 ? 10.945 -5.474 -21.966 1.00 95.38 201 LYS A O 1
ATOM 1603 N N . ASP A 1 202 ? 9.311 -5.838 -23.453 1.00 96.25 202 ASP A N 1
ATOM 1604 C CA . ASP A 1 202 ? 10.138 -5.513 -24.622 1.00 96.25 202 ASP A CA 1
ATOM 1605 C C . ASP A 1 202 ? 10.659 -4.070 -24.571 1.00 96.25 202 ASP A C 1
ATOM 1607 O O . ASP A 1 202 ? 11.767 -3.784 -25.021 1.00 96.25 202 ASP A O 1
ATOM 1611 N N . ARG A 1 203 ? 9.887 -3.161 -23.962 1.00 96.88 203 ARG A N 1
ATOM 1612 C CA . ARG A 1 203 ? 10.292 -1.766 -23.745 1.00 96.88 203 ARG A CA 1
ATOM 1613 C C . ARG A 1 203 ? 11.368 -1.654 -22.672 1.00 96.88 203 ARG A C 1
ATOM 1615 O O . ARG A 1 203 ? 12.296 -0.876 -22.854 1.00 96.88 203 ARG A O 1
ATOM 1622 N N . LEU A 1 204 ? 11.281 -2.442 -21.599 1.00 95.94 204 LEU A N 1
ATOM 1623 C CA . LEU A 1 204 ? 12.327 -2.527 -20.574 1.00 95.94 204 LEU A CA 1
ATOM 1624 C C . LEU A 1 204 ? 13.642 -3.039 -21.173 1.00 95.94 204 LEU A C 1
ATOM 1626 O O . LEU A 1 204 ? 14.691 -2.443 -20.943 1.00 95.94 204 LEU A O 1
ATOM 1630 N N . ILE A 1 205 ? 13.575 -4.089 -21.999 1.00 95.62 205 ILE A N 1
ATOM 1631 C CA . ILE A 1 205 ? 14.744 -4.638 -22.701 1.00 95.62 205 ILE A CA 1
ATOM 1632 C C . ILE A 1 205 ? 15.351 -3.579 -23.627 1.00 95.62 205 ILE A C 1
ATOM 1634 O O . ILE A 1 205 ? 16.555 -3.330 -23.572 1.00 95.62 205 ILE A O 1
ATOM 1638 N N . ALA A 1 206 ? 14.528 -2.921 -24.448 1.00 96.31 206 ALA A N 1
ATOM 1639 C CA . ALA A 1 206 ? 14.990 -1.876 -25.358 1.00 96.31 206 ALA A CA 1
ATOM 1640 C C . ALA A 1 206 ? 15.608 -0.685 -24.606 1.00 96.31 206 ALA A C 1
ATOM 1642 O O . ALA A 1 206 ? 16.657 -0.183 -25.011 1.00 96.31 206 ALA A O 1
ATOM 1643 N N . LEU A 1 207 ? 15.005 -0.274 -23.487 1.00 95.19 207 LEU A N 1
ATOM 1644 C CA . LEU A 1 207 ? 15.520 0.798 -22.641 1.00 95.19 207 LEU A CA 1
ATOM 1645 C C . LEU A 1 207 ? 16.889 0.428 -22.051 1.00 95.19 207 LEU A C 1
ATOM 1647 O O .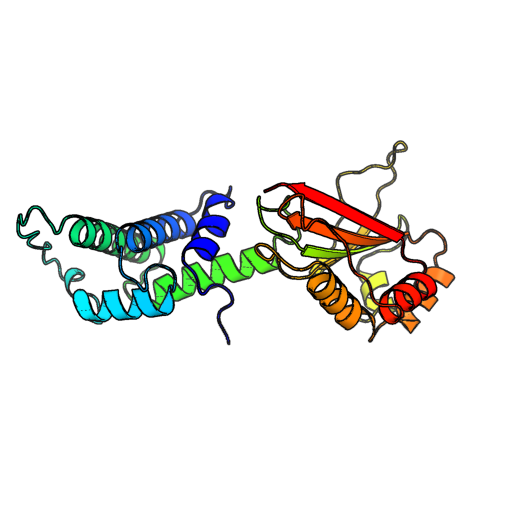 LEU A 1 207 ? 17.819 1.223 -22.147 1.00 95.19 207 LEU A O 1
ATOM 1651 N N . LYS A 1 208 ? 17.052 -0.787 -21.510 1.00 93.62 208 LYS A N 1
ATOM 1652 C CA . LYS A 1 208 ? 18.334 -1.275 -20.970 1.00 93.62 208 LYS A CA 1
ATOM 1653 C C . LYS A 1 208 ? 19.417 -1.411 -22.047 1.00 93.62 208 LYS A C 1
ATOM 1655 O O . LYS A 1 208 ? 20.590 -1.172 -21.774 1.00 93.62 208 LYS A O 1
ATOM 1660 N N . GLN A 1 209 ? 19.043 -1.772 -23.275 1.00 93.69 209 GLN A N 1
ATOM 1661 C CA . GLN A 1 209 ? 19.972 -1.808 -24.410 1.00 93.69 209 GLN A CA 1
ATOM 1662 C C . GLN A 1 209 ? 20.414 -0.404 -24.841 1.00 93.69 209 GLN A C 1
ATOM 1664 O O . GLN A 1 209 ? 21.584 -0.208 -25.167 1.00 93.69 209 GLN A O 1
ATOM 1669 N N . ALA A 1 210 ? 19.495 0.566 -24.837 1.00 94.94 210 ALA A N 1
ATOM 1670 C CA . ALA A 1 210 ? 19.788 1.960 -25.166 1.00 94.94 210 ALA A CA 1
ATOM 1671 C C . ALA A 1 210 ? 20.585 2.675 -24.060 1.00 94.94 210 ALA A C 1
ATOM 1673 O O . ALA A 1 210 ? 21.407 3.540 -24.364 1.00 94.94 210 ALA A O 1
ATOM 1674 N N . HIS A 1 211 ? 20.378 2.280 -22.802 1.00 92.31 211 HIS A N 1
ATOM 1675 C CA . HIS A 1 211 ? 21.015 2.846 -21.614 1.00 92.31 211 HIS A CA 1
ATOM 1676 C C . HIS A 1 211 ? 21.675 1.734 -20.787 1.00 92.31 211 HIS A C 1
ATOM 1678 O O . HIS A 1 211 ? 21.087 1.239 -19.822 1.00 92.31 211 HIS A O 1
ATOM 1684 N N . PRO A 1 212 ? 22.896 1.295 -21.150 1.00 87.94 212 PRO A N 1
ATOM 1685 C CA . PRO A 1 212 ? 23.583 0.219 -20.437 1.00 87.94 212 PRO A CA 1
ATOM 1686 C C . PRO A 1 212 ? 23.829 0.516 -18.949 1.00 87.94 212 PRO A C 1
ATOM 1688 O O . PRO A 1 212 ? 23.896 -0.423 -18.151 1.00 87.94 212 PRO A O 1
ATOM 1691 N N . ASP A 1 213 ? 23.918 1.798 -18.578 1.00 83.62 213 ASP A N 1
ATOM 1692 C CA . ASP A 1 213 ? 24.048 2.318 -17.210 1.00 83.62 213 ASP A CA 1
ATOM 1693 C C . ASP A 1 213 ? 22.776 2.161 -16.364 1.00 83.62 213 ASP A C 1
ATOM 1695 O O . ASP A 1 213 ? 22.851 2.235 -15.141 1.00 83.62 213 ASP A O 1
ATOM 1699 N N . LEU A 1 214 ? 21.621 1.908 -16.989 1.00 90.56 214 LEU A N 1
ATOM 1700 C CA . LEU A 1 214 ? 20.348 1.734 -16.297 1.00 90.56 214 LEU A CA 1
ATOM 1701 C C . LEU A 1 214 ? 20.419 0.561 -15.319 1.00 90.56 214 LEU A C 1
ATOM 1703 O O . LEU A 1 214 ? 20.519 -0.591 -15.743 1.00 90.56 214 LEU A O 1
ATOM 1707 N N . ASN A 1 215 ? 20.310 0.810 -14.022 1.00 90.88 215 ASN A N 1
ATOM 1708 C CA . ASN A 1 215 ? 20.162 -0.267 -13.055 1.00 90.88 215 ASN A CA 1
ATOM 1709 C C . ASN A 1 215 ? 18.682 -0.635 -12.924 1.00 90.88 215 ASN A C 1
ATOM 1711 O O . ASN A 1 215 ? 17.851 0.240 -12.705 1.00 90.88 215 ASN A O 1
ATOM 1715 N N . ALA A 1 216 ? 18.365 -1.917 -13.064 1.00 93.44 216 ALA A N 1
ATOM 1716 C CA . ALA A 1 216 ? 17.031 -2.449 -12.837 1.00 93.44 216 ALA A CA 1
ATOM 1717 C C . ALA A 1 216 ? 17.087 -3.358 -11.612 1.00 93.44 216 ALA A C 1
ATOM 1719 O O . ALA A 1 216 ? 17.897 -4.283 -11.587 1.00 93.44 216 ALA A O 1
ATOM 1720 N N . GLU A 1 217 ? 16.248 -3.116 -10.613 1.00 93.19 217 GLU A N 1
ATOM 1721 C CA . GLU A 1 217 ? 16.245 -3.867 -9.358 1.00 93.19 217 GLU A CA 1
ATOM 1722 C C . GLU A 1 217 ? 14.822 -4.302 -9.001 1.00 93.19 217 GLU A C 1
ATOM 1724 O O . GLU A 1 217 ? 13.898 -3.494 -8.958 1.00 93.19 217 GLU A O 1
ATOM 1729 N N . LEU A 1 218 ? 14.646 -5.596 -8.739 1.00 92.81 218 LEU A N 1
ATOM 1730 C CA . LEU A 1 218 ? 13.491 -6.130 -8.032 1.00 92.81 218 LEU A CA 1
ATOM 1731 C C . LEU A 1 218 ? 13.812 -6.120 -6.532 1.00 92.81 218 LEU A C 1
ATOM 1733 O O . LEU A 1 218 ? 14.633 -6.914 -6.072 1.00 92.81 218 LEU A O 1
ATOM 1737 N N . GLU A 1 219 ? 13.143 -5.248 -5.786 1.00 89.50 219 GLU A N 1
ATOM 1738 C CA . GLU A 1 219 ? 13.214 -5.149 -4.329 1.00 89.50 219 GLU A CA 1
ATOM 1739 C C . GLU A 1 219 ? 12.075 -5.959 -3.701 1.00 89.50 219 GLU A C 1
ATOM 1741 O O . GLU A 1 219 ? 10.912 -5.825 -4.085 1.00 89.50 219 GLU A O 1
ATOM 1746 N N . VAL A 1 220 ? 12.376 -6.795 -2.710 1.00 87.44 220 VAL A N 1
ATOM 1747 C CA . VAL A 1 220 ? 11.361 -7.531 -1.948 1.00 87.44 220 VAL A CA 1
ATOM 1748 C C . VAL A 1 220 ? 11.625 -7.386 -0.458 1.00 87.44 220 VAL A C 1
ATOM 1750 O O . VAL A 1 220 ? 12.645 -7.848 0.048 1.00 87.44 220 VAL A O 1
ATOM 1753 N N . VAL A 1 221 ? 10.675 -6.790 0.257 1.00 83.31 221 VAL A N 1
ATOM 1754 C CA . VAL A 1 221 ? 10.720 -6.676 1.714 1.00 83.31 221 VAL A CA 1
ATOM 1755 C C . VAL A 1 221 ? 9.721 -7.631 2.338 1.00 83.31 221 VAL A C 1
ATOM 1757 O O . VAL A 1 221 ? 8.542 -7.617 1.982 1.00 83.31 221 VAL A O 1
ATOM 1760 N N . LEU A 1 222 ? 10.178 -8.448 3.286 1.00 80.69 222 LEU A N 1
ATOM 1761 C CA . LEU A 1 222 ? 9.369 -9.476 3.934 1.00 80.69 222 LEU A CA 1
ATOM 1762 C C . LEU A 1 222 ? 9.545 -9.456 5.446 1.00 80.69 222 LEU A C 1
ATOM 1764 O O . LEU A 1 222 ? 10.642 -9.259 5.964 1.00 80.69 222 LEU A O 1
ATOM 1768 N N . TRP A 1 223 ? 8.451 -9.760 6.134 1.00 72.75 223 TRP A N 1
ATOM 1769 C CA . TRP A 1 223 ? 8.433 -10.071 7.554 1.00 72.75 223 TRP A CA 1
ATOM 1770 C C . TRP A 1 223 ? 7.808 -11.447 7.707 1.00 72.75 223 TRP A C 1
ATOM 1772 O O . TRP A 1 223 ? 6.687 -11.650 7.243 1.00 72.75 223 TRP A O 1
ATOM 1782 N N . SER A 1 224 ? 8.522 -12.387 8.315 1.00 69.38 224 SER A N 1
ATOM 1783 C CA . SER A 1 224 ? 8.016 -13.746 8.512 1.00 69.38 224 SER A CA 1
ATOM 1784 C C . SER A 1 224 ? 8.580 -14.360 9.790 1.00 69.38 224 SER A C 1
ATOM 1786 O O . SER A 1 224 ? 9.532 -13.850 10.384 1.00 69.38 224 SER A O 1
ATOM 1788 N N . ASN A 1 225 ? 7.988 -15.472 10.221 1.00 68.69 225 ASN A N 1
ATOM 1789 C CA . ASN A 1 225 ? 8.603 -16.318 11.235 1.00 68.69 225 ASN A CA 1
ATOM 1790 C C . ASN A 1 225 ? 9.922 -16.876 10.659 1.00 68.69 225 ASN A C 1
ATOM 1792 O O . ASN A 1 225 ? 9.941 -17.255 9.487 1.00 68.69 225 ASN A O 1
ATOM 1796 N N . PRO A 1 226 ? 11.022 -16.960 11.429 1.00 67.56 226 PRO A N 1
ATOM 1797 C CA . PRO A 1 226 ? 12.295 -17.492 10.934 1.00 67.56 226 PRO A CA 1
ATOM 1798 C C . PRO A 1 226 ? 12.208 -18.881 10.276 1.00 67.56 226 PRO A C 1
ATOM 1800 O O . PRO A 1 226 ? 13.041 -19.196 9.432 1.00 67.56 226 PRO A O 1
ATOM 1803 N N . LEU A 1 227 ? 11.207 -19.699 10.620 1.00 67.75 227 LEU A N 1
ATOM 1804 C CA . LEU A 1 227 ? 10.987 -21.011 9.992 1.00 67.75 227 LEU A CA 1
ATOM 1805 C C . LEU A 1 227 ? 10.330 -20.943 8.600 1.00 67.75 227 LEU A C 1
ATOM 1807 O O . LEU A 1 227 ? 10.444 -21.895 7.835 1.00 67.75 227 LEU A O 1
ATOM 1811 N N . ASP A 1 228 ? 9.700 -19.818 8.262 1.00 68.31 228 ASP A N 1
ATOM 1812 C CA . ASP A 1 228 ? 8.967 -19.578 7.012 1.00 68.31 228 ASP A CA 1
ATOM 1813 C C . ASP 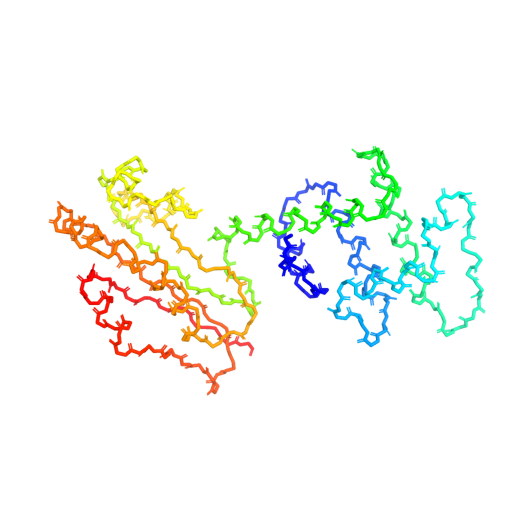A 1 228 ? 9.648 -18.496 6.150 1.00 68.31 228 ASP A C 1
ATOM 1815 O O . ASP A 1 228 ? 9.029 -17.882 5.275 1.00 68.31 228 ASP A O 1
ATOM 1819 N N . LEU A 1 229 ? 10.926 -18.207 6.418 1.00 68.50 229 LEU A N 1
ATOM 1820 C CA . LEU A 1 229 ? 11.680 -17.156 5.745 1.00 68.50 229 LEU A CA 1
ATOM 1821 C C . LEU A 1 229 ? 12.300 -17.681 4.441 1.00 68.50 229 LEU A C 1
ATOM 1823 O O . LEU A 1 229 ? 13.479 -18.030 4.389 1.00 68.50 229 LEU A O 1
ATOM 1827 N N . TYR A 1 230 ? 11.502 -17.745 3.377 1.00 74.56 230 TYR A N 1
ATOM 1828 C CA . TYR A 1 230 ? 12.004 -18.065 2.042 1.00 74.56 230 TYR A CA 1
ATOM 1829 C C . TYR A 1 230 ? 11.378 -17.192 0.954 1.00 74.56 230 TYR A C 1
ATOM 1831 O O . TYR A 1 230 ? 10.256 -16.684 1.059 1.00 74.56 230 TYR A O 1
ATOM 1839 N N . ILE A 1 231 ? 12.139 -17.032 -0.124 1.00 80.81 231 ILE A N 1
ATOM 1840 C CA . ILE A 1 231 ? 11.698 -16.365 -1.341 1.00 80.81 231 ILE A CA 1
ATOM 1841 C C . ILE A 1 231 ? 11.524 -17.431 -2.402 1.00 80.81 231 ILE A C 1
ATOM 1843 O O . ILE A 1 231 ? 12.487 -18.096 -2.775 1.00 80.81 231 ILE A O 1
ATOM 1847 N N . ASP A 1 232 ? 10.287 -17.597 -2.850 1.00 83.81 232 ASP A N 1
ATOM 1848 C CA . ASP A 1 232 ? 9.951 -18.524 -3.920 1.00 83.81 232 ASP A CA 1
ATOM 1849 C C . ASP A 1 232 ? 9.668 -17.742 -5.205 1.00 83.81 232 ASP A C 1
ATOM 1851 O O . ASP A 1 232 ? 8.831 -16.833 -5.235 1.00 83.81 232 ASP A O 1
ATOM 1855 N N . MET A 1 233 ? 10.418 -18.079 -6.251 1.00 87.62 233 MET A N 1
ATOM 1856 C CA . MET A 1 233 ? 10.299 -17.523 -7.592 1.00 87.62 233 MET A CA 1
ATOM 1857 C C . MET A 1 233 ? 10.172 -18.680 -8.572 1.00 87.62 233 MET A C 1
ATOM 1859 O O . MET A 1 233 ? 11.056 -19.533 -8.657 1.00 87.62 233 MET A O 1
ATOM 1863 N N . ASP A 1 234 ? 9.081 -18.690 -9.334 1.00 88.25 234 ASP A N 1
ATOM 1864 C CA . ASP A 1 234 ? 8.915 -19.663 -10.404 1.00 88.25 234 ASP A CA 1
ATOM 1865 C C . ASP A 1 234 ? 9.917 -19.416 -11.549 1.00 88.25 234 ASP A C 1
ATOM 1867 O O . ASP A 1 234 ? 10.485 -18.332 -11.711 1.00 88.25 234 ASP A O 1
ATOM 1871 N N . ASN A 1 235 ? 10.152 -20.452 -12.360 1.00 91.69 235 ASN A N 1
ATOM 1872 C CA . ASN A 1 235 ? 11.101 -20.381 -13.475 1.00 91.69 235 ASN A CA 1
ATOM 1873 C C . ASN A 1 235 ? 10.750 -19.263 -14.467 1.00 91.69 235 ASN A C 1
ATOM 1875 O O . ASN A 1 235 ? 11.650 -18.660 -15.045 1.00 91.69 235 ASN A O 1
ATOM 1879 N N . GLU A 1 236 ? 9.460 -18.985 -14.665 1.00 90.50 236 GLU A N 1
ATOM 1880 C CA . GLU A 1 236 ? 8.998 -17.914 -15.552 1.00 90.50 236 GLU A CA 1
ATOM 1881 C C . GLU A 1 236 ? 9.419 -16.539 -15.027 1.00 90.50 236 GLU A C 1
ATOM 1883 O O . GLU A 1 236 ? 9.935 -15.726 -15.790 1.00 90.50 236 GLU A O 1
ATOM 1888 N N . THR A 1 237 ? 9.285 -16.306 -13.721 1.00 90.31 237 THR A N 1
ATOM 1889 C CA . THR A 1 237 ? 9.769 -15.093 -13.055 1.00 90.31 237 THR A CA 1
ATOM 1890 C C . THR A 1 237 ? 11.282 -14.949 -13.183 1.00 90.31 237 THR A C 1
ATOM 1892 O O . THR A 1 237 ? 11.768 -13.879 -13.543 1.00 90.31 237 THR A O 1
ATOM 1895 N N . LEU A 1 238 ? 12.040 -16.018 -12.924 1.00 91.81 238 LEU A N 1
ATOM 1896 C CA . LEU A 1 238 ? 13.502 -15.981 -13.024 1.00 91.81 238 LEU A CA 1
ATOM 1897 C C . LEU A 1 238 ? 13.967 -15.672 -14.452 1.00 91.81 238 LEU A C 1
ATOM 1899 O O . LEU A 1 238 ? 14.853 -14.840 -14.645 1.00 91.81 238 LEU A O 1
ATOM 1903 N N . LEU A 1 239 ? 13.345 -16.305 -15.451 1.00 93.31 239 LEU A N 1
ATOM 1904 C CA . LEU A 1 239 ? 13.617 -16.031 -16.861 1.00 93.31 239 LEU A CA 1
ATOM 1905 C C . LEU A 1 239 ? 13.276 -14.584 -17.216 1.00 93.31 239 LEU A C 1
ATOM 1907 O O . LEU A 1 239 ? 14.104 -13.898 -17.809 1.00 93.31 239 LEU A O 1
ATOM 1911 N N . PHE A 1 240 ? 12.109 -14.102 -16.787 1.00 94.25 240 PHE A N 1
ATOM 1912 C CA . PHE A 1 240 ? 11.680 -12.727 -17.013 1.00 94.25 240 PHE A CA 1
ATOM 1913 C C . PHE A 1 240 ? 12.695 -11.709 -16.475 1.00 94.25 240 PHE A C 1
ATOM 1915 O O . PHE A 1 240 ? 13.104 -10.804 -17.202 1.00 94.25 240 PHE A O 1
ATOM 1922 N N . LEU A 1 241 ? 13.131 -11.870 -15.219 1.00 93.56 241 LEU A N 1
ATOM 1923 C CA . LEU A 1 241 ? 14.105 -10.974 -14.586 1.00 93.56 241 LEU A CA 1
ATOM 1924 C C . LEU A 1 241 ? 15.462 -11.016 -15.296 1.00 93.56 241 LEU A C 1
ATOM 1926 O O . LEU A 1 241 ? 16.078 -9.970 -15.501 1.00 93.56 241 LEU A O 1
ATOM 1930 N N . ALA A 1 242 ? 15.901 -12.203 -15.722 1.00 93.56 242 ALA A N 1
ATOM 1931 C CA . ALA A 1 242 ? 17.141 -12.366 -16.472 1.00 93.56 242 ALA A CA 1
ATOM 1932 C C . ALA A 1 242 ? 17.092 -11.659 -17.837 1.00 93.56 242 ALA A C 1
ATOM 1934 O O . ALA A 1 242 ? 18.058 -11.006 -18.225 1.00 93.56 242 ALA A O 1
ATOM 1935 N N . GLU A 1 243 ? 15.968 -11.746 -18.552 1.00 94.25 243 GLU A N 1
ATOM 1936 C CA . GLU A 1 243 ? 15.802 -11.121 -19.870 1.00 94.25 243 GLU A CA 1
ATOM 1937 C C . GLU A 1 243 ? 15.839 -9.592 -19.810 1.00 94.25 243 GLU A C 1
ATOM 1939 O O . GLU A 1 243 ? 16.409 -8.960 -20.698 1.00 94.25 243 GLU A O 1
ATOM 1944 N N . ILE A 1 244 ? 15.264 -8.994 -18.763 1.00 93.81 244 ILE A N 1
ATOM 1945 C CA . ILE A 1 244 ? 15.305 -7.537 -18.561 1.00 93.81 244 ILE A CA 1
ATOM 1946 C C . ILE A 1 244 ? 16.593 -7.069 -17.862 1.00 93.81 244 ILE A C 1
ATOM 1948 O O . ILE A 1 244 ? 16.782 -5.870 -17.668 1.00 93.81 244 ILE A O 1
ATOM 1952 N N . GLY A 1 245 ? 17.479 -7.999 -17.485 1.00 92.31 245 GLY A N 1
ATOM 1953 C CA . GLY A 1 245 ? 18.732 -7.701 -16.795 1.00 92.31 245 GLY A CA 1
ATOM 1954 C C . GLY A 1 245 ? 18.536 -7.112 -15.397 1.00 92.31 245 GLY A C 1
ATOM 1955 O O . GLY A 1 245 ? 19.320 -6.254 -14.991 1.00 92.31 245 GLY A O 1
ATOM 1956 N N . ALA A 1 246 ? 17.486 -7.535 -14.688 1.00 94.31 246 ALA A N 1
ATOM 1957 C CA . ALA A 1 246 ? 17.175 -7.050 -13.352 1.00 94.31 246 ALA A CA 1
ATOM 1958 C C . ALA A 1 246 ? 17.992 -7.768 -12.275 1.00 94.31 246 ALA A C 1
ATOM 1960 O O . ALA A 1 246 ? 18.134 -8.993 -12.274 1.00 94.31 246 ALA A O 1
ATOM 1961 N N . GLN A 1 247 ? 18.490 -6.988 -11.324 1.00 92.56 247 GLN A N 1
ATOM 1962 C CA . GLN A 1 247 ? 19.054 -7.474 -10.077 1.00 92.56 247 GLN A CA 1
ATOM 1963 C C . GLN A 1 247 ? 17.935 -7.822 -9.100 1.00 92.56 247 GLN A C 1
ATOM 1965 O O . GLN A 1 247 ? 16.809 -7.338 -9.218 1.00 92.56 247 GLN A O 1
ATOM 1970 N N . PHE A 1 248 ? 18.257 -8.662 -8.124 1.00 90.69 248 PHE A N 1
ATOM 1971 C CA . PHE A 1 248 ? 17.333 -9.041 -7.071 1.00 90.69 248 PHE A CA 1
ATOM 1972 C C . PHE A 1 248 ? 17.895 -8.636 -5.714 1.00 90.69 248 PHE A C 1
ATOM 1974 O O . PHE A 1 248 ? 18.977 -9.087 -5.329 1.00 90.69 248 PHE A O 1
ATOM 1981 N N . ARG A 1 249 ? 17.136 -7.822 -4.984 1.00 85.88 249 ARG A N 1
ATOM 1982 C CA . ARG A 1 249 ? 17.439 -7.408 -3.620 1.00 85.88 249 ARG A CA 1
ATOM 1983 C C . ARG A 1 249 ? 16.301 -7.827 -2.706 1.00 85.88 249 ARG A C 1
ATOM 1985 O O . ARG A 1 249 ? 15.133 -7.574 -2.985 1.00 85.88 249 ARG A O 1
ATOM 1992 N N . SER A 1 250 ? 16.651 -8.432 -1.578 1.00 84.31 250 SER A N 1
ATOM 1993 C CA . SER A 1 250 ? 15.675 -8.787 -0.554 1.00 84.31 250 SER A CA 1
ATOM 1994 C C . SER A 1 250 ? 16.082 -8.286 0.818 1.00 84.31 250 SER A C 1
ATOM 1996 O O . SER A 1 250 ? 17.213 -8.524 1.245 1.00 84.31 250 SER A O 1
ATOM 1998 N N . GLU A 1 251 ? 15.132 -7.701 1.536 1.00 80.88 251 GLU A N 1
ATOM 1999 C CA . GLU A 1 251 ? 15.252 -7.420 2.962 1.00 80.88 251 GLU A CA 1
ATOM 2000 C C . GLU A 1 251 ? 14.264 -8.295 3.720 1.00 80.88 251 GLU A C 1
ATOM 2002 O O . GLU A 1 251 ? 13.064 -8.315 3.443 1.00 80.88 251 GLU A O 1
ATOM 2007 N N . MET A 1 252 ? 14.785 -9.068 4.663 1.00 76.75 252 MET A N 1
ATOM 2008 C CA . MET A 1 252 ? 14.009 -10.058 5.388 1.00 76.75 252 MET A CA 1
ATOM 2009 C C . MET A 1 252 ? 14.142 -9.810 6.880 1.00 76.75 252 MET A C 1
ATOM 2011 O O . MET A 1 252 ? 15.248 -9.763 7.419 1.00 76.75 252 MET A O 1
ATOM 2015 N N . PHE A 1 253 ? 12.999 -9.678 7.538 1.00 74.75 253 PHE A N 1
ATOM 2016 C CA . PHE A 1 253 ? 12.896 -9.396 8.958 1.00 74.75 253 PHE A CA 1
ATOM 2017 C C . PHE A 1 253 ? 12.134 -10.517 9.663 1.00 74.75 253 PHE A C 1
ATOM 2019 O O . PHE A 1 253 ? 11.196 -11.107 9.120 1.00 74.75 253 PHE A O 1
ATOM 2026 N N . THR A 1 254 ? 12.532 -10.803 10.897 1.00 68.25 254 THR A N 1
ATOM 2027 C CA . THR A 1 254 ? 11.808 -11.719 11.779 1.00 68.25 254 THR A CA 1
ATOM 2028 C C . THR A 1 254 ? 10.721 -10.962 12.537 1.00 68.25 254 THR A C 1
ATOM 2030 O O . THR A 1 254 ? 10.989 -9.869 13.040 1.00 68.25 254 THR A O 1
ATOM 2033 N N . ILE A 1 255 ? 9.520 -11.543 12.622 1.00 64.44 255 ILE A N 1
ATOM 2034 C CA . ILE A 1 255 ? 8.430 -11.072 13.501 1.00 64.44 255 ILE A CA 1
ATOM 2035 C C . ILE A 1 255 ? 8.607 -11.656 14.903 1.00 64.44 255 ILE A C 1
ATOM 2037 O O . ILE A 1 255 ? 8.941 -12.860 14.987 1.00 64.44 255 ILE A O 1
#